Protein AF-A0A919WQX7-F1 (afdb_monomer)

Solvent-accessible surface area (backbone atoms only — not comparable to full-atom values): 15381 Å² total; per-residue (Å²): 113,70,64,62,54,51,54,54,51,50,55,55,50,55,64,64,66,59,72,78,66,86,86,54,51,76,67,55,53,50,51,54,53,52,50,52,53,50,53,51,51,53,53,50,55,49,51,54,50,52,51,52,50,51,52,47,54,65,60,42,75,79,50,94,66,64,72,64,54,54,59,52,52,56,58,48,53,56,52,54,53,53,53,50,52,54,50,54,51,52,50,64,76,59,70,66,75,90,78,87,73,81,74,75,65,79,74,69,60,44,71,66,55,42,45,47,51,50,46,55,49,46,53,47,46,50,51,48,49,52,48,45,54,48,48,52,48,52,49,48,53,45,50,52,49,50,47,49,52,50,48,52,48,48,50,48,48,50,52,58,35,58,75,42,54,91,74,64,93,66,84,77,63,42,49,71,66,58,48,53,50,49,54,51,50,50,33,65,72,35,78,62,26,36,72,49,76,46,49,73,44,96,91,40,33,57,35,29,37,32,27,26,39,79,62,54,71,71,56,56,70,70,56,44,47,54,48,50,58,54,50,38,58,53,53,36,53,50,41,39,44,45,64,65,24,95,53,47,48,50,33,33,22,35,66,91,74,66,46,68,38,31,39,70,41,98,86,61,61,68,44,80,104

Secondary structure (DSSP, 8-state):
-HHHHHHHHHHHHHHHH-PPPTTS-HHHHHHHHHHHHHHHHHHHHHHHHHHHHHHHHHHHTTS--THHHHHHHHHHHHHHHHHHHHHHHHHHHTT--TTS----------HHHHHHHHHHHHHHHHHHHHHHHHHHHHHHHHHHHHHHHHHHHHHHHHHHHHTTTTS-----PPPHHHHHHHHHHHHHHTTTTEEEEEEEETTEEEEEEEEE-GGGGSS-HHHHHHHHHHHHHHHHHHHHHTTS-S--EEEEEETTT--EEEEE-TTSSEEE-

Mean predicted aligned error: 21.31 Å

Sequence (273 aa):
MEKLRQDIKEKKRTIHEIKLDQNANRKQKKKIKKIKRYIRSALSKHDGQVKKAIKLVKKEKEFEDTSKLDKKILKFEKKTETANKFHNELQKELDLKTSDFQFHEIVTIDKDTAKGVLQVEKEKQEKLEAKKKRLEKEEAEKQEKEQKILEEEIDKITKESKHKEDSTKQAQIVSEEEFDSWINDLIETGDGIITSVGPNVEGDWEVTNVFVSSEFFIPSVDKQLDMVESVGPAIQEMVERSGKSSYTNVIFRYEKDDRIIAEPKLFGGYKIN

Foldseek 3Di:
DVVVLVVLVVVLVVLVPPDDPPPDDPVRSVVSVVVSVVVNVVSVVVNVVVVVLVVVVVVCVVPDDCPVNVVVVVVVVVVVVVVVVVVVVVCVVVVPDPDPDPPPDPDPCPVVVVVVVVVVVVVVVVVVVVVVVVVVVVVVVVVVVVVVVVVVVVVVVVVVVVVVVVPDPDLDQQEPVNLVVVQVVCCVVVVQQWPHWDDPDVLHQQEIETEGEPVLVVDDPVVNQVVCLVVQVVNQVSCCSNVSDVGHWYFYAYPPPRHTQWGADPVGGIDGD

Structure (mmCIF, N/CA/C/O backbone):
data_AF-A0A919WQX7-F1
#
_entry.id   AF-A0A919WQX7-F1
#
loop_
_atom_site.group_PDB
_atom_site.id
_atom_site.type_symbol
_atom_site.label_atom_id
_atom_site.label_alt_id
_atom_site.label_comp_id
_atom_site.label_asym_id
_atom_site.label_entity_id
_atom_site.label_seq_id
_atom_site.pdbx_PDB_ins_code
_atom_site.Cartn_x
_atom_site.Cartn_y
_atom_site.Cartn_z
_atom_site.occupancy
_atom_site.B_iso_or_equiv
_atom_site.auth_seq_id
_atom_site.auth_comp_id
_atom_site.auth_asym_id
_atom_site.auth_atom_id
_atom_site.pdbx_PDB_model_num
ATOM 1 N N . MET A 1 1 ? 21.957 -5.390 -14.634 1.00 59.62 1 MET A N 1
ATOM 2 C CA . MET A 1 1 ? 21.123 -4.893 -15.764 1.00 59.62 1 MET A CA 1
ATOM 3 C C . MET A 1 1 ? 21.458 -3.465 -16.203 1.00 59.62 1 MET A C 1
ATOM 5 O O . MET A 1 1 ? 21.438 -3.199 -17.399 1.00 59.62 1 MET A O 1
ATOM 9 N N . GLU A 1 2 ? 21.780 -2.547 -15.287 1.00 62.47 2 GLU A N 1
ATOM 10 C CA . GLU A 1 2 ? 22.154 -1.158 -15.624 1.00 62.47 2 GLU A CA 1
ATOM 11 C C . GLU A 1 2 ? 23.469 -1.071 -16.423 1.00 62.47 2 GLU A C 1
ATOM 13 O O . GLU A 1 2 ? 23.515 -0.407 -17.458 1.00 62.47 2 GLU A O 1
ATOM 18 N N . LYS A 1 3 ? 24.475 -1.862 -16.022 1.00 67.00 3 LYS A N 1
ATOM 19 C CA . LYS A 1 3 ? 25.757 -2.041 -16.727 1.00 67.00 3 LYS A CA 1
ATOM 20 C C . LYS A 1 3 ? 25.569 -2.488 -18.187 1.00 67.00 3 LYS A C 1
ATOM 22 O O . LYS A 1 3 ? 25.980 -1.794 -19.102 1.00 67.00 3 LYS A O 1
ATOM 27 N N . LEU A 1 4 ? 24.771 -3.536 -18.417 1.00 57.72 4 LEU A N 1
ATOM 28 C CA . LEU A 1 4 ? 24.385 -4.015 -19.759 1.00 57.72 4 LEU A CA 1
ATOM 29 C C . LEU A 1 4 ? 23.771 -2.922 -20.654 1.00 57.72 4 LEU A C 1
ATOM 31 O O . LEU A 1 4 ? 23.966 -2.915 -21.868 1.00 57.72 4 LEU A O 1
ATOM 35 N N . ARG A 1 5 ? 23.010 -1.986 -20.074 1.00 68.75 5 ARG A N 1
ATOM 36 C CA . ARG A 1 5 ? 22.423 -0.867 -20.821 1.00 68.75 5 ARG A CA 1
ATOM 37 C C . ARG A 1 5 ? 23.465 0.202 -21.163 1.00 68.75 5 ARG A C 1
ATOM 39 O O . ARG A 1 5 ? 23.363 0.802 -22.235 1.00 68.75 5 ARG A O 1
ATOM 46 N N . GLN A 1 6 ? 24.429 0.455 -20.278 1.00 71.00 6 GLN A N 1
ATOM 47 C CA . GLN A 1 6 ? 25.574 1.324 -20.565 1.00 71.00 6 GLN A CA 1
ATOM 48 C C . GLN A 1 6 ? 26.445 0.722 -21.674 1.00 71.00 6 GLN A C 1
ATOM 50 O O . GLN A 1 6 ? 26.681 1.407 -22.668 1.00 71.00 6 GLN A O 1
ATOM 55 N N . ASP A 1 7 ? 26.745 -0.575 -21.610 1.00 63.59 7 ASP A N 1
ATOM 56 C CA . ASP A 1 7 ? 27.533 -1.279 -22.630 1.00 63.59 7 ASP A CA 1
ATOM 57 C C . ASP A 1 7 ? 26.865 -1.219 -24.017 1.00 63.59 7 ASP A C 1
ATOM 59 O O . ASP A 1 7 ? 27.510 -0.969 -25.037 1.00 63.59 7 ASP A O 1
ATOM 63 N N . ILE A 1 8 ? 25.537 -1.395 -24.092 1.00 64.94 8 ILE A N 1
ATOM 64 C CA . ILE A 1 8 ? 24.793 -1.261 -25.358 1.00 64.94 8 ILE A CA 1
ATOM 65 C C . ILE A 1 8 ? 24.856 0.177 -25.895 1.00 64.94 8 ILE A C 1
ATOM 67 O O . ILE A 1 8 ? 24.932 0.377 -27.112 1.00 64.94 8 ILE A O 1
ATOM 71 N N . LYS A 1 9 ? 24.796 1.190 -25.020 1.00 72.69 9 LYS A N 1
ATOM 72 C CA . LYS A 1 9 ? 24.921 2.599 -25.429 1.00 72.69 9 LYS A CA 1
ATOM 73 C C . LYS A 1 9 ? 26.313 2.892 -25.976 1.00 72.69 9 LYS A C 1
ATOM 75 O O . LYS A 1 9 ? 26.416 3.552 -27.007 1.00 72.69 9 LYS A O 1
ATOM 80 N N . GLU A 1 10 ? 27.346 2.390 -25.318 1.00 71.19 10 GLU A N 1
ATOM 81 C CA . GLU A 1 10 ? 28.733 2.570 -25.727 1.00 71.19 10 GLU A CA 1
ATOM 82 C C . GLU A 1 10 ? 28.993 1.912 -27.085 1.00 71.19 10 GLU A C 1
ATOM 84 O O . GLU A 1 10 ? 29.382 2.595 -28.027 1.00 71.19 10 GLU A O 1
ATOM 89 N N . LYS A 1 11 ? 28.573 0.655 -27.273 1.00 66.38 11 LYS A N 1
ATOM 90 C CA . LYS A 1 11 ? 28.676 -0.039 -28.571 1.00 66.38 11 LYS A CA 1
ATOM 91 C C . LYS A 1 11 ? 27.936 0.683 -29.703 1.00 66.38 11 LYS A C 1
ATOM 93 O O . LYS A 1 11 ? 28.401 0.702 -30.845 1.00 66.38 11 LYS A O 1
ATOM 98 N N . LYS A 1 12 ? 26.786 1.311 -29.417 1.00 69.00 12 LYS A N 1
ATOM 99 C CA . LYS A 1 12 ? 26.071 2.151 -30.399 1.00 69.00 12 LYS A CA 1
ATOM 100 C C . LYS A 1 12 ? 26.887 3.388 -30.797 1.00 69.00 12 LYS A C 1
ATOM 102 O O . LYS A 1 12 ? 26.842 3.751 -31.975 1.00 69.00 12 LYS A O 1
ATOM 107 N N . ARG A 1 13 ? 27.612 4.008 -29.858 1.00 71.44 13 ARG A N 1
ATOM 108 C CA . ARG A 1 13 ? 28.518 5.139 -30.129 1.00 71.44 13 ARG A CA 1
ATOM 109 C C . ARG A 1 13 ? 29.707 4.697 -30.973 1.00 71.44 13 ARG A C 1
ATOM 111 O O . ARG A 1 13 ? 29.896 5.257 -32.047 1.00 71.44 13 ARG A O 1
ATOM 118 N N . THR A 1 14 ? 30.371 3.601 -30.610 1.00 68.88 14 THR A N 1
ATOM 119 C CA . THR A 1 14 ? 31.500 3.053 -31.381 1.00 68.88 14 THR A CA 1
ATOM 120 C C . THR A 1 14 ? 31.108 2.783 -32.838 1.00 68.88 14 THR A C 1
ATOM 122 O O . THR A 1 14 ? 31.801 3.180 -33.769 1.00 68.88 14 THR A O 1
ATOM 125 N N . ILE A 1 15 ? 29.930 2.193 -33.086 1.00 66.62 15 ILE A N 1
ATOM 126 C CA . ILE A 1 15 ? 29.436 1.943 -34.456 1.00 66.62 15 ILE A CA 1
ATOM 127 C C . ILE A 1 15 ? 29.131 3.233 -35.227 1.00 66.62 15 ILE A C 1
ATOM 129 O O . ILE A 1 15 ? 29.206 3.261 -36.465 1.00 66.62 15 ILE A O 1
ATOM 133 N N . HIS A 1 16 ? 28.709 4.279 -34.519 1.00 70.56 16 HIS A N 1
ATOM 134 C CA . HIS A 1 16 ? 28.480 5.593 -35.103 1.00 70.56 16 HIS A CA 1
ATOM 135 C C . HIS A 1 16 ? 29.804 6.236 -35.534 1.00 70.56 16 HIS A C 1
ATOM 137 O O . HIS A 1 16 ? 29.879 6.770 -36.639 1.00 70.56 16 HIS A O 1
ATOM 143 N N . GLU A 1 17 ? 30.836 6.092 -34.705 1.00 71.56 17 GLU A N 1
ATOM 144 C CA . GLU A 1 17 ? 32.167 6.675 -34.882 1.00 71.56 17 GLU A CA 1
ATOM 145 C C . GLU A 1 17 ? 33.026 5.980 -35.936 1.00 71.56 17 GLU A C 1
ATOM 147 O O . GLU A 1 17 ? 33.929 6.618 -36.471 1.00 71.56 17 GLU A O 1
ATOM 152 N N . ILE A 1 18 ? 32.728 4.724 -36.302 1.00 68.50 18 ILE A N 1
ATOM 153 C CA . ILE A 1 18 ? 33.392 4.058 -37.433 1.00 68.50 18 ILE A CA 1
ATOM 154 C C . ILE A 1 18 ? 33.316 5.000 -38.641 1.00 68.50 18 ILE A C 1
ATOM 156 O O . ILE A 1 18 ? 32.242 5.208 -39.213 1.00 68.50 18 ILE A O 1
ATOM 160 N N . LYS A 1 19 ? 34.437 5.557 -39.085 1.00 69.88 19 LYS A N 1
ATOM 161 C CA . LYS A 1 19 ? 34.481 6.331 -40.328 1.00 69.88 19 LYS A CA 1
ATOM 162 C C . LYS A 1 19 ? 34.567 5.361 -41.504 1.00 69.88 19 LYS A C 1
ATOM 164 O O . LYS A 1 19 ? 35.040 4.236 -41.375 1.00 69.88 19 LYS A O 1
ATOM 169 N N . LEU A 1 20 ? 33.986 5.739 -42.641 1.00 68.69 20 LEU A N 1
ATOM 170 C CA . LEU A 1 20 ? 34.235 4.992 -43.873 1.00 68.69 20 LEU A CA 1
ATOM 171 C C . LEU A 1 20 ? 35.626 5.388 -44.343 1.00 68.69 20 LEU A C 1
ATOM 173 O O . LEU A 1 20 ? 35.856 6.579 -44.541 1.00 68.69 20 LEU A O 1
ATOM 177 N N . ASP A 1 21 ? 36.505 4.407 -44.522 1.00 72.62 21 ASP A N 1
ATOM 178 C CA . ASP A 1 21 ? 37.806 4.642 -45.133 1.00 72.62 21 ASP A CA 1
ATOM 179 C C . ASP A 1 21 ? 37.615 5.382 -46.467 1.00 72.62 21 ASP A C 1
ATOM 181 O O . ASP A 1 21 ? 36.786 5.006 -47.314 1.00 72.62 21 ASP A O 1
ATOM 185 N N . GLN A 1 22 ? 38.339 6.489 -46.613 1.00 69.94 22 GLN A N 1
ATOM 186 C CA . GLN A 1 22 ? 38.284 7.325 -47.801 1.00 69.94 22 GLN A CA 1
ATOM 187 C C . GLN A 1 22 ? 38.794 6.555 -49.025 1.00 69.94 22 GLN A C 1
ATOM 189 O O . GLN A 1 22 ? 38.202 6.702 -50.100 1.00 69.94 22 GLN A O 1
ATOM 194 N N . ASN A 1 23 ? 39.731 5.624 -48.824 1.00 71.69 23 ASN A N 1
ATOM 195 C CA . ASN A 1 23 ? 40.358 4.805 -49.862 1.00 71.69 23 ASN A CA 1
ATOM 196 C C . ASN A 1 23 ? 39.535 3.565 -50.259 1.00 71.69 23 ASN A C 1
ATOM 198 O O . ASN A 1 23 ? 39.780 2.961 -51.302 1.00 71.69 23 ASN A O 1
ATOM 202 N N . ALA A 1 24 ? 38.495 3.206 -49.497 1.00 72.19 24 ALA A N 1
ATOM 203 C CA . ALA A 1 24 ? 37.651 2.056 -49.817 1.00 72.19 24 ALA A CA 1
ATOM 204 C C . ALA A 1 24 ? 36.853 2.252 -51.122 1.00 72.19 24 ALA A C 1
ATOM 206 O O . ALA A 1 24 ? 36.240 3.303 -51.370 1.00 72.19 24 ALA A O 1
ATOM 207 N N . ASN A 1 25 ? 36.766 1.199 -51.938 1.00 79.25 25 ASN A N 1
ATOM 208 C CA . ASN A 1 25 ? 36.031 1.236 -53.199 1.00 79.25 25 ASN A CA 1
ATOM 209 C C . ASN A 1 25 ? 34.500 1.283 -52.982 1.00 79.25 25 ASN A C 1
ATOM 211 O O . ASN A 1 25 ? 33.966 1.009 -51.899 1.00 79.25 25 ASN A O 1
ATOM 215 N N . ARG A 1 26 ? 33.740 1.614 -54.038 1.00 75.19 26 ARG A N 1
ATOM 216 C CA . ARG A 1 26 ? 32.272 1.784 -53.961 1.00 75.19 26 ARG A CA 1
ATOM 217 C C . ARG A 1 26 ? 31.541 0.526 -53.463 1.00 75.19 26 ARG A C 1
ATOM 219 O O . ARG A 1 26 ? 30.539 0.656 -52.754 1.00 75.19 26 ARG A O 1
ATOM 226 N N . LYS A 1 27 ? 32.016 -0.678 -53.811 1.00 70.75 27 LYS A N 1
ATOM 227 C CA . LYS A 1 27 ? 31.427 -1.955 -53.360 1.00 70.75 27 LYS A CA 1
ATOM 228 C C . LYS A 1 27 ? 31.699 -2.189 -51.868 1.00 70.75 27 LYS A C 1
ATOM 230 O O . LYS A 1 27 ? 30.763 -2.495 -51.129 1.00 70.75 27 LYS A O 1
ATOM 235 N N . GLN A 1 28 ? 32.923 -1.944 -51.404 1.00 63.06 28 GLN A N 1
ATOM 236 C CA . GLN A 1 28 ? 33.320 -2.029 -49.994 1.00 63.06 28 GLN A CA 1
ATOM 237 C C . GLN A 1 28 ? 32.535 -1.031 -49.132 1.00 63.06 28 GLN A C 1
ATOM 239 O O . GLN A 1 28 ? 31.906 -1.423 -48.150 1.00 63.06 28 GLN A O 1
ATOM 244 N N . LYS A 1 29 ? 32.429 0.235 -49.562 1.00 67.31 29 LYS A N 1
ATOM 245 C CA . LYS A 1 29 ? 31.625 1.267 -48.879 1.00 67.31 29 LYS A CA 1
ATOM 246 C C . LYS A 1 29 ? 30.149 0.869 -48.744 1.00 67.31 29 LYS A C 1
ATOM 248 O O . LYS A 1 29 ? 29.542 1.084 -47.692 1.00 67.31 29 LYS A O 1
ATOM 253 N N . LYS A 1 30 ? 29.552 0.254 -49.777 1.00 72.19 30 LYS A N 1
ATOM 254 C CA . LYS A 1 30 ? 28.175 -0.280 -49.717 1.00 72.19 30 LYS A CA 1
ATOM 255 C C . LYS A 1 30 ? 28.052 -1.443 -48.724 1.00 72.19 30 LYS A C 1
ATOM 257 O O . LYS A 1 30 ? 27.096 -1.460 -47.947 1.00 72.19 30 LYS A O 1
ATOM 262 N N . LYS A 1 31 ? 29.015 -2.370 -48.711 1.00 68.44 31 LYS A N 1
ATOM 263 C CA . LYS A 1 31 ? 29.045 -3.521 -47.791 1.00 68.44 31 LYS A CA 1
ATOM 264 C C . LYS A 1 31 ? 29.156 -3.060 -46.332 1.00 68.44 31 LYS A C 1
ATOM 266 O O . LYS A 1 31 ? 28.316 -3.436 -45.519 1.00 68.44 31 LYS A O 1
ATOM 271 N N . ILE A 1 32 ? 30.064 -2.126 -46.033 1.00 66.88 32 ILE A N 1
ATOM 272 C CA . ILE A 1 32 ? 30.227 -1.531 -44.694 1.00 66.88 32 ILE A CA 1
ATOM 273 C C . ILE A 1 32 ? 28.949 -0.801 -44.248 1.00 66.88 32 ILE A C 1
ATOM 275 O O . ILE A 1 32 ? 28.498 -0.968 -43.115 1.00 66.88 32 ILE A O 1
ATOM 279 N N . LYS A 1 33 ? 28.296 -0.035 -45.138 1.00 73.00 33 LYS A N 1
ATOM 280 C CA . LYS A 1 33 ? 27.004 0.610 -44.825 1.00 73.00 33 LYS A CA 1
ATOM 281 C C . LYS A 1 33 ? 25.911 -0.410 -44.485 1.00 73.00 33 LYS A C 1
ATOM 283 O O . LYS A 1 33 ? 25.133 -0.165 -43.562 1.00 73.00 33 LYS A O 1
ATOM 288 N N . LYS A 1 34 ? 25.838 -1.535 -45.206 1.00 72.00 34 LYS A N 1
ATOM 289 C CA . LYS A 1 34 ? 24.857 -2.605 -44.948 1.00 72.00 34 LYS A CA 1
ATOM 290 C C . LYS A 1 34 ? 25.111 -3.268 -43.590 1.00 72.00 34 LYS A C 1
ATOM 292 O O . LYS A 1 34 ? 24.173 -3.407 -42.809 1.00 72.00 34 LYS A O 1
AT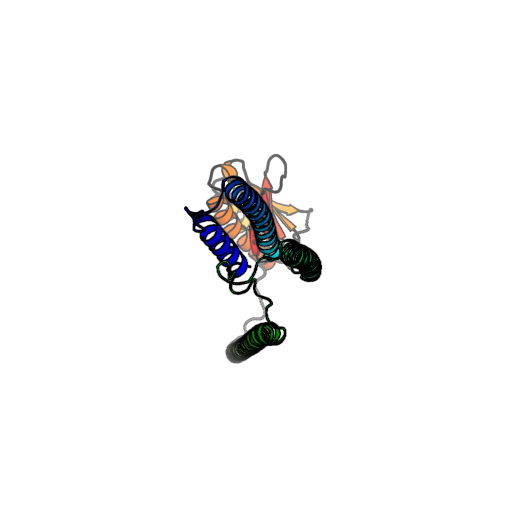OM 297 N N . ILE A 1 35 ? 26.374 -3.558 -43.276 1.00 64.94 35 ILE A N 1
ATOM 298 C CA . ILE A 1 35 ? 26.799 -4.122 -41.986 1.00 64.94 35 ILE A CA 1
ATOM 299 C C . ILE A 1 35 ? 26.443 -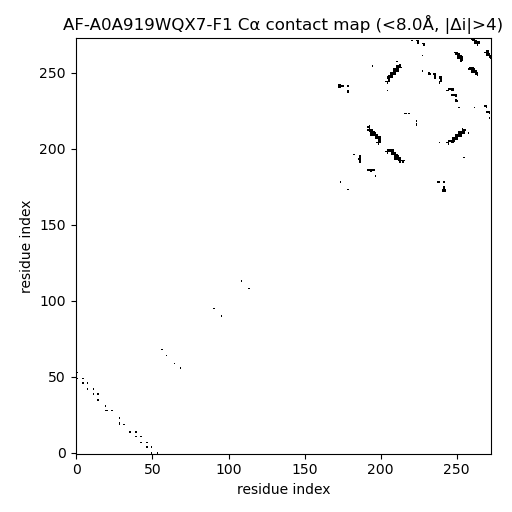3.173 -40.834 1.00 64.94 35 ILE A C 1
ATOM 301 O O . ILE A 1 35 ? 25.772 -3.580 -39.890 1.00 64.94 35 ILE A O 1
ATOM 305 N N . LYS A 1 36 ? 26.766 -1.877 -40.942 1.00 68.62 36 LYS A N 1
ATOM 306 C CA . LYS A 1 36 ? 26.398 -0.884 -39.917 1.00 68.62 36 LYS A CA 1
ATOM 307 C C . LYS A 1 36 ? 24.899 -0.834 -39.643 1.00 68.62 36 LYS A C 1
ATOM 309 O O . LYS A 1 36 ? 24.494 -0.751 -38.486 1.00 68.62 36 LYS A O 1
ATOM 314 N N . ARG A 1 37 ? 24.063 -0.873 -40.688 1.00 74.12 37 ARG A N 1
ATOM 315 C CA . ARG A 1 37 ? 22.600 -0.900 -40.514 1.00 74.12 37 ARG A CA 1
ATOM 316 C C . ARG A 1 37 ? 22.147 -2.161 -39.788 1.00 74.12 37 ARG A C 1
ATOM 318 O O . ARG A 1 37 ? 21.316 -2.062 -38.890 1.00 74.12 37 ARG A O 1
ATOM 325 N N . TYR A 1 38 ? 22.704 -3.312 -40.154 1.00 69.69 38 TYR A N 1
ATOM 326 C CA . TYR A 1 38 ? 22.375 -4.584 -39.522 1.00 69.69 38 TYR A CA 1
ATOM 327 C C . TYR A 1 38 ? 22.722 -4.579 -38.028 1.00 69.69 38 TYR A C 1
ATOM 329 O O . TYR A 1 38 ? 21.852 -4.839 -37.198 1.00 69.69 38 TYR A O 1
ATOM 337 N N . ILE A 1 39 ? 23.943 -4.168 -37.670 1.00 61.88 39 ILE A N 1
ATOM 338 C CA . ILE A 1 39 ? 24.386 -4.142 -36.269 1.00 61.88 39 ILE A CA 1
ATOM 339 C C . ILE A 1 39 ? 23.576 -3.121 -35.450 1.00 61.88 39 ILE A C 1
ATOM 341 O O . ILE A 1 39 ? 23.130 -3.435 -34.348 1.00 61.88 39 ILE A O 1
ATOM 345 N N . ARG A 1 40 ? 23.287 -1.924 -35.989 1.00 73.56 40 ARG A N 1
ATOM 346 C CA . ARG A 1 40 ? 22.408 -0.951 -35.304 1.00 73.56 40 ARG A CA 1
ATOM 347 C C . ARG A 1 40 ? 21.011 -1.510 -35.050 1.00 73.56 40 ARG A C 1
ATOM 349 O O . ARG A 1 40 ? 20.461 -1.299 -33.971 1.00 73.56 40 ARG A O 1
ATOM 356 N N . SER A 1 41 ? 20.445 -2.211 -36.031 1.00 72.12 41 SER A N 1
ATOM 357 C CA . SER A 1 41 ? 19.136 -2.857 -35.904 1.00 72.12 41 SER A CA 1
ATOM 358 C C . SER A 1 41 ? 19.151 -3.923 -34.801 1.00 72.12 41 SER A C 1
ATOM 360 O O . SER A 1 41 ? 18.291 -3.904 -33.919 1.00 72.12 41 SER A O 1
ATOM 362 N N . ALA A 1 42 ? 20.176 -4.782 -34.770 1.00 65.44 42 ALA A N 1
ATOM 363 C CA . ALA A 1 42 ? 20.349 -5.800 -33.733 1.00 65.44 42 ALA A CA 1
ATOM 364 C C . ALA A 1 42 ? 20.505 -5.191 -32.325 1.00 65.44 42 ALA A C 1
ATOM 366 O O . ALA A 1 42 ? 19.788 -5.581 -31.403 1.00 65.44 42 ALA A O 1
ATOM 367 N N . LEU A 1 43 ? 21.356 -4.170 -32.165 1.00 66.69 43 LEU A N 1
ATOM 368 C CA . LEU A 1 43 ? 21.541 -3.470 -30.886 1.00 66.69 43 LEU A CA 1
ATOM 369 C C . LEU A 1 43 ? 20.286 -2.716 -30.430 1.00 66.69 43 LEU A C 1
ATOM 371 O O . LEU A 1 43 ? 20.041 -2.586 -29.232 1.00 66.69 43 LEU A O 1
ATOM 375 N N . SER A 1 44 ? 19.479 -2.203 -31.361 1.00 75.62 44 SER A N 1
ATOM 376 C CA . SER A 1 44 ? 18.195 -1.574 -31.034 1.00 75.62 44 SER A CA 1
ATOM 377 C C . SER A 1 44 ? 17.190 -2.592 -30.489 1.00 75.62 44 SER A C 1
ATOM 379 O O . SER A 1 44 ? 16.566 -2.353 -29.454 1.00 75.62 44 SER A O 1
ATOM 381 N N . LYS A 1 45 ? 17.092 -3.769 -31.125 1.00 73.94 45 LYS A N 1
ATOM 382 C CA . LYS A 1 45 ? 16.251 -4.877 -30.643 1.00 73.94 45 LYS A CA 1
ATOM 383 C C . LYS A 1 45 ? 16.694 -5.366 -29.259 1.00 73.94 45 LYS A C 1
ATOM 385 O O . LYS A 1 45 ? 15.839 -5.555 -28.394 1.00 73.94 45 LYS A O 1
ATOM 390 N N . HIS A 1 46 ? 18.003 -5.494 -29.033 1.00 66.19 46 HIS A N 1
ATOM 391 C CA . HIS A 1 46 ? 18.564 -5.846 -27.725 1.00 66.19 46 HIS A CA 1
ATOM 392 C C . HIS A 1 46 ? 18.263 -4.792 -26.650 1.00 66.19 46 HIS A C 1
ATOM 394 O O . HIS A 1 46 ? 17.792 -5.152 -25.577 1.00 66.19 46 HIS A O 1
ATOM 400 N N . ASP A 1 47 ? 18.443 -3.496 -26.931 1.00 70.12 47 ASP A N 1
ATOM 401 C CA . ASP A 1 47 ? 18.091 -2.420 -25.986 1.00 70.12 47 ASP A CA 1
ATOM 402 C C . ASP A 1 47 ? 16.599 -2.461 -25.608 1.00 70.12 47 ASP A C 1
ATOM 404 O O . ASP A 1 47 ? 16.241 -2.332 -24.438 1.00 70.12 47 ASP A O 1
ATOM 408 N N . GLY A 1 48 ? 15.712 -2.705 -26.580 1.00 71.12 48 GLY A N 1
ATOM 409 C CA . GLY A 1 48 ? 14.276 -2.858 -26.324 1.00 71.12 48 GLY A CA 1
ATOM 410 C C . GLY A 1 48 ? 13.950 -4.057 -25.429 1.00 71.12 48 GLY A C 1
ATOM 411 O O . GLY A 1 48 ? 13.120 -3.960 -24.525 1.00 71.12 48 GLY A O 1
ATOM 412 N N . GLN A 1 49 ? 14.631 -5.180 -25.641 1.00 71.75 49 GLN A N 1
ATOM 413 C CA . GLN A 1 49 ? 14.505 -6.378 -24.815 1.00 71.75 49 GLN A CA 1
ATOM 414 C C . GLN A 1 49 ? 15.028 -6.168 -23.386 1.00 71.75 49 GLN A C 1
ATOM 416 O O . GLN A 1 49 ? 14.335 -6.516 -22.431 1.00 71.75 49 GLN A O 1
ATOM 421 N N . VAL A 1 50 ? 16.188 -5.525 -23.230 1.00 64.38 50 VAL A N 1
ATOM 422 C CA . VAL A 1 50 ? 16.765 -5.173 -21.923 1.00 64.38 50 VAL A CA 1
ATOM 423 C C . VAL A 1 50 ? 15.858 -4.198 -21.171 1.00 64.38 50 VAL A C 1
ATOM 425 O O . VAL A 1 50 ? 15.615 -4.390 -19.984 1.00 64.38 50 VAL A O 1
ATOM 428 N N . LYS A 1 51 ? 15.267 -3.202 -21.847 1.00 73.19 51 LYS A N 1
ATOM 429 C CA . LYS A 1 51 ? 14.271 -2.300 -21.238 1.00 73.19 51 LYS A CA 1
ATOM 430 C C . LYS A 1 51 ? 13.032 -3.045 -20.747 1.00 73.19 51 LYS A C 1
ATOM 432 O O . LYS A 1 51 ? 12.571 -2.770 -19.643 1.00 73.19 51 LYS A O 1
ATOM 437 N N . LYS A 1 52 ? 12.507 -3.993 -21.534 1.00 72.19 52 LYS A N 1
ATOM 438 C CA . LYS A 1 52 ? 11.382 -4.846 -21.111 1.00 72.19 52 LYS A CA 1
ATOM 439 C C . LYS A 1 52 ? 11.755 -5.693 -19.894 1.00 72.19 52 LYS A C 1
ATOM 441 O O . LYS A 1 52 ? 10.972 -5.750 -18.957 1.00 72.19 52 LYS A O 1
ATOM 446 N N . ALA A 1 53 ? 12.950 -6.283 -19.876 1.00 62.78 53 ALA A N 1
ATOM 447 C CA . ALA A 1 53 ? 13.439 -7.058 -18.739 1.00 62.78 53 ALA A CA 1
ATOM 448 C C . ALA A 1 53 ? 13.621 -6.192 -17.482 1.00 62.78 53 ALA A C 1
ATOM 450 O O . ALA A 1 53 ? 13.162 -6.581 -16.420 1.00 62.78 53 ALA A O 1
ATOM 451 N N . ILE A 1 54 ? 14.189 -4.985 -17.596 1.00 66.50 54 ILE A N 1
ATOM 452 C CA . ILE A 1 54 ? 14.286 -4.035 -16.473 1.00 66.50 54 ILE A CA 1
ATOM 453 C C . ILE A 1 54 ? 12.893 -3.647 -15.966 1.00 66.50 54 ILE A C 1
ATOM 455 O O . ILE A 1 54 ? 12.690 -3.584 -14.760 1.00 66.50 54 ILE A O 1
ATOM 459 N N . LYS A 1 55 ? 11.927 -3.397 -16.861 1.00 72.69 55 LYS A N 1
ATOM 460 C CA . LYS A 1 55 ? 10.546 -3.072 -16.474 1.00 72.69 55 LYS A CA 1
ATOM 461 C C . LYS A 1 55 ? 9.875 -4.240 -15.745 1.00 72.69 55 LYS A C 1
ATOM 463 O O . LYS A 1 55 ? 9.180 -4.003 -14.769 1.00 72.69 55 LYS A O 1
ATOM 468 N N . LEU A 1 56 ? 10.114 -5.473 -16.193 1.00 65.56 56 LEU A N 1
ATOM 469 C CA . LEU A 1 56 ? 9.635 -6.680 -15.518 1.00 65.56 56 LEU A CA 1
ATOM 470 C C . LEU A 1 56 ? 10.299 -6.864 -14.153 1.00 65.56 56 LEU A C 1
ATOM 472 O O . LEU A 1 56 ? 9.576 -7.022 -13.192 1.00 65.56 56 LEU A O 1
ATOM 476 N N . VAL A 1 57 ? 11.624 -6.727 -14.037 1.00 57.66 57 VAL A N 1
ATOM 477 C CA . VAL A 1 57 ? 12.344 -6.805 -12.749 1.00 57.66 57 VAL A CA 1
ATOM 478 C C . VAL A 1 57 ? 11.879 -5.723 -11.774 1.00 57.66 57 VAL A C 1
ATOM 480 O O . VAL A 1 57 ? 11.740 -5.982 -10.587 1.00 57.66 57 VAL A O 1
ATOM 483 N N . LYS A 1 58 ? 11.627 -4.499 -12.254 1.00 65.69 58 LYS A N 1
ATOM 484 C CA . LYS A 1 58 ? 11.085 -3.422 -11.412 1.00 65.69 58 LYS A CA 1
ATOM 485 C C . LYS A 1 58 ? 9.655 -3.707 -10.949 1.00 65.69 58 LYS A C 1
ATOM 487 O O . LYS A 1 58 ? 9.323 -3.312 -9.846 1.00 65.69 58 LYS A O 1
ATOM 492 N N . LYS A 1 59 ? 8.852 -4.386 -11.774 1.00 63.12 59 LYS A N 1
ATOM 493 C CA . LYS A 1 59 ? 7.478 -4.797 -11.451 1.00 63.12 59 LYS A CA 1
ATOM 494 C C . LYS A 1 59 ? 7.429 -6.064 -10.579 1.00 63.12 59 LYS A C 1
ATOM 496 O O . LYS A 1 59 ? 6.539 -6.208 -9.766 1.00 63.12 59 LYS A O 1
ATOM 501 N N . GLU A 1 60 ? 8.384 -6.977 -10.736 1.00 52.19 60 GLU A N 1
ATOM 502 C CA . GLU A 1 60 ? 8.5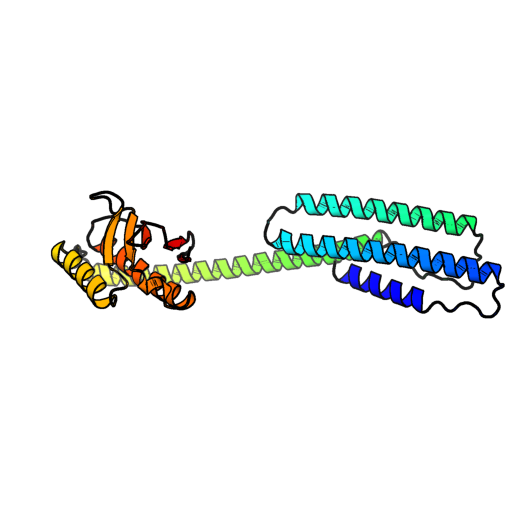22 -8.213 -9.947 1.00 52.19 60 GLU A CA 1
ATOM 503 C C . GLU A 1 60 ? 9.277 -7.971 -8.624 1.00 52.19 60 GLU A C 1
ATOM 505 O O . GLU A 1 60 ? 9.215 -8.809 -7.745 1.00 52.19 60 GLU A O 1
ATOM 510 N N . LYS A 1 61 ? 9.910 -6.808 -8.393 1.00 51.25 61 LYS A N 1
ATOM 511 C CA . LYS A 1 61 ? 10.328 -6.396 -7.033 1.00 51.25 61 LYS A CA 1
ATOM 512 C C . LYS A 1 61 ? 9.149 -6.212 -6.059 1.00 51.25 61 LYS A C 1
ATOM 514 O O . LYS A 1 61 ? 9.392 -6.037 -4.874 1.00 51.25 61 LYS A O 1
ATOM 519 N N . GLU A 1 62 ? 7.914 -6.287 -6.556 1.00 47.66 62 GLU A N 1
ATOM 520 C CA . GLU A 1 62 ? 6.680 -6.378 -5.767 1.00 47.66 62 GLU A CA 1
ATOM 521 C C . GLU A 1 62 ? 6.193 -7.836 -5.567 1.00 47.66 62 GLU A C 1
ATOM 523 O O . GLU A 1 62 ? 5.179 -8.031 -4.912 1.00 47.66 62 GLU A O 1
ATOM 528 N N . PHE A 1 63 ? 6.878 -8.873 -6.089 1.00 43.69 63 PHE A N 1
ATOM 529 C CA . PHE A 1 63 ? 6.491 -10.291 -5.934 1.00 43.69 63 PHE A CA 1
ATOM 530 C C . PHE A 1 63 ? 7.704 -11.257 -5.881 1.00 43.69 63 PHE A C 1
ATOM 532 O O . PHE A 1 63 ? 8.480 -11.356 -6.827 1.00 43.69 63 PHE A O 1
ATOM 539 N N . GLU A 1 64 ? 7.814 -12.039 -4.800 1.00 48.97 64 GLU A N 1
ATOM 540 C CA . GLU A 1 64 ? 8.970 -12.849 -4.337 1.00 48.97 64 GLU A CA 1
ATOM 541 C C . GLU A 1 64 ? 9.489 -14.011 -5.226 1.00 48.97 64 GLU A C 1
ATOM 543 O O . GLU A 1 64 ? 10.358 -14.773 -4.804 1.00 48.97 64 GLU A O 1
ATOM 548 N N . ASP A 1 65 ? 9.031 -14.195 -6.465 1.00 51.66 65 ASP A N 1
ATOM 549 C CA . ASP A 1 65 ? 9.215 -15.481 -7.167 1.00 51.66 65 ASP A CA 1
ATOM 550 C C . ASP A 1 65 ? 10.397 -15.488 -8.175 1.00 51.66 65 ASP A C 1
ATOM 552 O O . ASP A 1 65 ? 10.239 -15.336 -9.394 1.00 51.66 65 ASP A O 1
ATOM 556 N N . THR A 1 66 ? 11.620 -15.677 -7.662 1.00 51.69 66 THR A N 1
ATOM 557 C CA . THR A 1 66 ? 12.915 -15.641 -8.391 1.00 51.69 66 THR A CA 1
ATOM 558 C C . THR A 1 66 ? 13.061 -16.687 -9.515 1.00 51.69 66 THR A C 1
ATOM 560 O O . THR A 1 66 ? 13.745 -16.449 -10.514 1.00 51.69 66 THR A O 1
ATOM 563 N N . SER A 1 67 ? 12.329 -17.802 -9.441 1.00 56.44 67 SER A N 1
ATOM 564 C CA . SER A 1 67 ? 12.371 -18.943 -10.381 1.00 56.44 67 SER A CA 1
ATOM 565 C C . SER A 1 67 ? 12.028 -18.587 -11.840 1.00 56.44 67 SER A C 1
ATOM 567 O O . SER A 1 67 ? 12.569 -19.152 -12.803 1.00 56.44 67 SER A O 1
ATOM 569 N N . LYS A 1 68 ? 11.125 -17.621 -12.050 1.00 55.41 68 LYS A N 1
ATOM 570 C CA . LYS A 1 68 ? 10.698 -17.200 -13.398 1.00 55.41 68 LYS A CA 1
ATOM 571 C C . LYS A 1 68 ? 11.711 -16.270 -14.067 1.00 55.41 68 LYS A C 1
ATOM 573 O O . LYS A 1 68 ? 11.764 -16.220 -15.303 1.00 55.41 68 LYS A O 1
ATOM 578 N N . LEU A 1 69 ? 12.507 -15.549 -13.278 1.00 52.06 69 LEU A N 1
ATOM 579 C CA . LEU A 1 69 ? 13.523 -14.628 -13.772 1.00 52.06 69 LEU A CA 1
ATOM 580 C C . LEU A 1 69 ? 14.717 -15.394 -14.355 1.00 52.06 69 LEU A C 1
ATOM 582 O O . LEU A 1 69 ? 15.120 -15.123 -15.490 1.00 52.06 69 LEU A O 1
ATOM 586 N N . ASP A 1 70 ? 15.190 -16.423 -13.654 1.00 55.94 70 ASP A N 1
ATOM 587 C CA . ASP A 1 70 ? 16.330 -17.245 -14.076 1.00 55.94 70 ASP A CA 1
ATOM 588 C C . ASP A 1 70 ? 16.065 -17.967 -15.400 1.00 55.94 70 ASP A C 1
ATOM 590 O O . ASP A 1 70 ? 16.893 -17.957 -16.314 1.00 55.94 70 ASP A O 1
ATOM 594 N N . LYS A 1 71 ? 14.846 -18.491 -15.590 1.00 64.19 71 LYS A N 1
ATOM 595 C CA . LYS A 1 71 ? 14.429 -19.098 -16.868 1.00 64.19 71 LYS A CA 1
ATOM 596 C C . LYS A 1 71 ? 14.437 -18.095 -18.028 1.00 64.19 71 LYS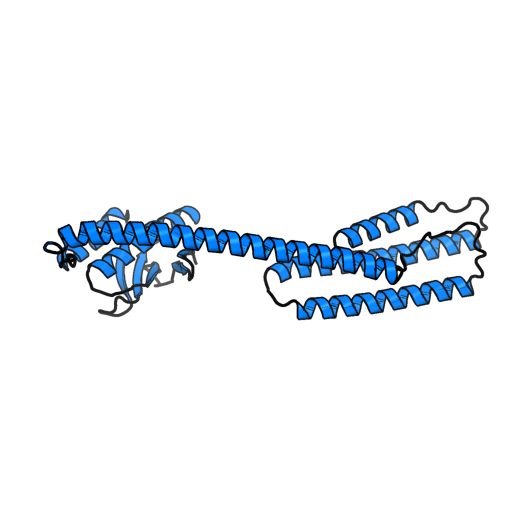 A C 1
ATOM 598 O O . LYS A 1 71 ? 14.748 -18.468 -19.164 1.00 64.19 71 LYS A O 1
ATOM 603 N N . LYS A 1 72 ? 14.091 -16.824 -17.779 1.00 55.88 72 LYS A N 1
ATOM 604 C CA . LYS A 1 72 ? 14.142 -15.763 -18.800 1.00 55.88 72 LYS A CA 1
ATOM 605 C C . LYS A 1 72 ? 15.594 -15.385 -19.117 1.00 55.88 72 LYS A C 1
ATOM 607 O O . LYS A 1 72 ? 15.906 -15.237 -20.298 1.00 55.88 72 LYS A O 1
ATOM 612 N N . ILE A 1 73 ? 16.466 -15.285 -18.110 1.00 56.34 73 ILE A N 1
ATOM 613 C CA . ILE A 1 73 ? 17.902 -14.990 -18.269 1.00 56.34 73 ILE A CA 1
ATOM 614 C C . ILE A 1 73 ? 18.594 -16.087 -19.090 1.00 56.34 73 ILE A C 1
ATOM 616 O O . ILE A 1 73 ? 19.201 -15.785 -20.118 1.00 56.34 73 ILE A O 1
ATOM 620 N N . LEU A 1 74 ? 18.368 -17.358 -18.755 1.00 64.50 74 LEU A N 1
ATOM 621 C CA . LEU A 1 74 ? 18.927 -18.507 -19.478 1.00 64.50 74 LEU A CA 1
ATOM 622 C C . LEU A 1 74 ? 18.529 -18.518 -20.969 1.00 64.50 74 LEU A C 1
ATOM 624 O O . LEU A 1 74 ? 19.305 -18.873 -21.859 1.00 64.50 74 LEU A O 1
ATOM 628 N N . LYS A 1 75 ? 17.295 -18.096 -21.279 1.00 63.41 75 LYS A N 1
ATOM 629 C CA . LYS A 1 75 ? 16.803 -17.989 -22.663 1.00 63.41 75 LYS A CA 1
ATOM 630 C C . LYS A 1 75 ? 17.453 -16.829 -23.427 1.00 63.41 75 LYS A C 1
ATOM 632 O O . LYS A 1 75 ? 17.542 -16.891 -24.656 1.00 63.41 75 LYS A O 1
ATOM 637 N N . PHE A 1 76 ? 17.888 -15.780 -22.730 1.00 53.62 76 PHE A N 1
ATOM 638 C CA . PHE A 1 76 ? 18.653 -14.676 -23.311 1.00 53.62 76 PHE A CA 1
ATOM 639 C C . PHE A 1 76 ? 20.088 -15.089 -23.639 1.00 53.62 76 PHE A C 1
ATOM 641 O O . PHE A 1 76 ? 20.529 -14.831 -24.759 1.00 53.62 76 PHE A O 1
ATOM 648 N N . GLU A 1 77 ? 20.767 -15.784 -22.726 1.00 57.31 77 GLU A N 1
ATOM 649 C CA . GLU A 1 77 ? 22.150 -16.252 -22.906 1.00 57.31 77 GLU A CA 1
ATOM 650 C C . GLU A 1 77 ? 22.301 -17.141 -24.146 1.00 57.31 77 GLU A C 1
ATOM 652 O O . GLU A 1 77 ? 23.157 -16.894 -25.000 1.00 57.31 77 GLU A O 1
ATOM 657 N N . LYS A 1 78 ? 21.375 -18.091 -24.338 1.00 63.84 78 LYS A N 1
ATOM 658 C CA . LYS A 1 78 ? 21.356 -18.954 -25.533 1.00 63.84 78 LYS A CA 1
ATOM 659 C C . LYS A 1 78 ? 21.214 -18.167 -26.843 1.00 63.84 78 LYS A C 1
ATOM 661 O O . LYS A 1 78 ? 21.807 -18.521 -27.864 1.00 63.84 78 LYS A O 1
ATOM 666 N N . LYS A 1 79 ? 20.435 -17.076 -26.844 1.00 55.62 79 LYS A N 1
ATOM 667 C CA . LYS A 1 79 ? 20.263 -16.227 -28.038 1.00 55.62 79 LYS A CA 1
ATOM 668 C C . LYS A 1 79 ? 21.516 -15.413 -28.347 1.00 55.62 79 LYS A C 1
ATOM 670 O O . LYS A 1 79 ? 21.864 -15.280 -29.519 1.00 55.62 79 LYS A O 1
ATOM 675 N N . THR A 1 80 ? 22.197 -14.893 -27.327 1.00 53.56 80 THR A N 1
ATOM 676 C CA . THR A 1 80 ? 23.471 -14.180 -27.505 1.00 53.56 80 THR A CA 1
ATOM 677 C C . THR A 1 80 ? 24.580 -15.101 -27.997 1.00 53.56 80 THR A C 1
ATOM 679 O O . THR A 1 80 ? 25.332 -14.726 -28.891 1.00 53.56 80 THR A O 1
ATOM 682 N N . GLU A 1 81 ? 24.629 -16.336 -27.502 1.00 61.00 81 GLU A N 1
ATOM 683 C CA . GLU A 1 81 ? 25.604 -17.340 -27.930 1.00 61.00 81 GLU A CA 1
ATOM 684 C C . GLU A 1 81 ? 25.425 -17.720 -29.411 1.00 61.00 81 GLU A C 1
ATOM 686 O O . GLU A 1 81 ? 26.389 -17.790 -30.174 1.00 61.00 81 GLU A O 1
ATOM 691 N N . THR A 1 82 ? 24.171 -17.851 -29.856 1.00 59.16 82 THR A N 1
ATOM 692 C CA . THR A 1 82 ? 23.837 -18.099 -31.270 1.00 59.16 82 THR A CA 1
ATOM 693 C C . THR A 1 82 ? 24.254 -16.926 -32.168 1.00 59.16 82 THR A C 1
ATOM 695 O O . THR A 1 82 ? 24.805 -17.131 -33.249 1.00 59.16 82 THR A O 1
ATOM 698 N N . ALA A 1 83 ? 24.044 -15.685 -31.718 1.00 48.78 83 ALA A N 1
ATOM 699 C CA . ALA A 1 83 ? 24.462 -14.493 -32.457 1.00 48.78 83 ALA A CA 1
ATOM 700 C C . ALA A 1 83 ? 25.994 -14.381 -32.578 1.00 48.78 83 ALA A C 1
ATOM 702 O O . ALA A 1 83 ? 26.495 -13.974 -33.627 1.00 48.78 83 ALA A O 1
ATOM 703 N N . ASN A 1 84 ? 26.734 -14.784 -31.539 1.00 53.34 84 ASN A N 1
ATOM 704 C CA . ASN A 1 84 ? 28.198 -14.813 -31.554 1.00 53.34 84 ASN A CA 1
ATOM 705 C C . ASN A 1 84 ? 28.744 -15.886 -32.507 1.00 53.34 84 ASN A C 1
ATOM 707 O O . ASN A 1 84 ? 29.683 -15.608 -33.250 1.00 53.34 84 ASN A O 1
ATOM 711 N N . LYS A 1 85 ? 28.129 -17.077 -32.562 1.00 65.19 85 LYS A N 1
ATOM 712 C CA . LYS A 1 85 ? 28.488 -18.101 -33.562 1.00 65.19 85 LYS A CA 1
ATOM 713 C C . LYS A 1 85 ? 28.336 -17.577 -34.989 1.00 65.19 85 LYS A C 1
ATOM 715 O O . LYS A 1 85 ? 29.280 -17.665 -35.767 1.00 65.19 85 LYS A O 1
ATOM 720 N N . PHE A 1 86 ? 27.204 -16.938 -35.288 1.00 50.09 86 PHE A N 1
ATOM 721 C CA . PHE A 1 86 ? 26.950 -16.353 -36.607 1.00 50.09 86 PHE A CA 1
ATOM 722 C C . PHE A 1 86 ? 27.950 -15.237 -36.959 1.00 50.09 86 PHE A C 1
ATOM 724 O O . PHE A 1 86 ? 28.344 -15.077 -38.112 1.00 50.09 86 PHE A O 1
ATOM 731 N N . HIS A 1 87 ? 28.395 -14.460 -35.966 1.00 49.78 87 HIS A N 1
ATOM 732 C CA . HIS A 1 87 ? 29.435 -13.449 -36.161 1.00 49.78 87 HIS A CA 1
ATOM 733 C C . HIS A 1 87 ? 30.796 -14.069 -36.508 1.00 49.78 87 HIS A C 1
ATOM 735 O O . HIS A 1 87 ? 31.457 -13.598 -37.432 1.00 49.78 87 HIS A O 1
ATOM 741 N N . ASN A 1 88 ? 31.190 -15.132 -35.807 1.00 55.81 88 ASN A N 1
ATOM 742 C CA . ASN A 1 88 ? 32.463 -15.817 -36.033 1.00 55.81 88 ASN A CA 1
ATOM 743 C C . ASN A 1 88 ? 32.489 -16.559 -37.380 1.00 55.81 88 ASN A C 1
ATOM 745 O O . ASN A 1 88 ? 33.515 -16.569 -38.057 1.00 55.81 88 ASN A O 1
ATOM 749 N N . GLU A 1 89 ? 31.360 -17.130 -37.807 1.00 59.06 89 GLU A N 1
ATOM 750 C CA . GLU A 1 89 ? 31.205 -17.697 -39.155 1.00 59.06 89 GLU A CA 1
ATOM 751 C C . GLU A 1 89 ? 31.335 -16.621 -40.240 1.00 59.06 89 GLU A C 1
ATOM 753 O O . GLU A 1 89 ? 32.091 -16.799 -41.194 1.00 59.06 89 GLU A O 1
ATOM 758 N N . LEU A 1 90 ? 30.705 -15.455 -40.051 1.00 53.12 90 LEU A N 1
ATOM 759 C CA . LEU A 1 90 ? 30.850 -14.312 -40.959 1.00 53.12 90 LEU A CA 1
ATOM 760 C C . LEU A 1 90 ? 32.287 -13.777 -41.030 1.00 53.12 90 LEU A C 1
ATOM 762 O O . LEU A 1 90 ? 32.712 -13.321 -42.090 1.00 53.12 90 LEU A O 1
ATOM 766 N N . GLN A 1 91 ? 33.035 -13.798 -39.922 1.00 52.75 91 GLN A N 1
ATOM 767 C CA . GLN A 1 91 ? 34.451 -13.418 -39.921 1.00 52.75 91 GLN A CA 1
ATOM 768 C C . GLN A 1 91 ? 35.297 -14.403 -40.737 1.00 52.75 91 GLN A C 1
ATOM 770 O O . GLN A 1 91 ? 36.144 -13.960 -41.512 1.00 52.75 91 GLN A O 1
ATOM 775 N N . LYS A 1 92 ? 35.029 -15.711 -40.614 1.00 58.47 92 LYS A N 1
ATOM 776 C CA . LYS A 1 92 ? 35.698 -16.753 -41.408 1.00 58.47 92 LYS A CA 1
ATOM 777 C C . LYS A 1 92 ? 35.382 -16.652 -42.903 1.00 58.47 92 LYS A C 1
ATOM 779 O O . LYS A 1 92 ? 36.294 -16.765 -43.709 1.00 58.47 92 LYS A O 1
ATOM 784 N N . GLU A 1 93 ? 34.129 -16.396 -43.285 1.00 51.84 93 GLU A N 1
ATOM 785 C CA . GLU A 1 93 ? 33.735 -16.257 -44.701 1.00 51.84 93 GLU A CA 1
ATOM 786 C C . GLU A 1 93 ? 34.307 -15.011 -45.392 1.00 51.84 93 GLU A C 1
ATOM 788 O O . GLU A 1 93 ? 34.394 -14.962 -46.619 1.00 51.84 93 GLU A O 1
ATOM 793 N N . LEU A 1 94 ? 34.645 -13.964 -44.634 1.00 52.66 94 LEU A N 1
ATOM 794 C CA . LEU A 1 94 ? 35.069 -12.684 -45.202 1.00 52.66 94 LEU A CA 1
ATOM 795 C C . LEU A 1 94 ? 36.584 -12.538 -45.375 1.00 52.66 94 LEU A C 1
ATOM 797 O O . LEU A 1 94 ? 36.989 -11.514 -45.927 1.00 52.66 94 LEU A O 1
ATOM 801 N N . ASP A 1 95 ? 37.377 -13.516 -44.922 1.00 50.47 95 ASP A N 1
ATOM 802 C CA . ASP A 1 95 ? 38.851 -13.548 -44.981 1.00 50.47 95 ASP A CA 1
ATOM 803 C C . ASP A 1 95 ? 39.490 -12.183 -44.642 1.00 50.47 95 ASP A C 1
ATOM 805 O O . ASP A 1 95 ? 40.420 -11.684 -45.282 1.00 50.47 95 ASP A O 1
ATOM 809 N N . LEU A 1 96 ? 38.904 -11.507 -43.646 1.00 50.44 96 LEU A N 1
ATOM 810 C CA . LEU A 1 96 ? 39.345 -10.198 -43.186 1.00 50.44 96 LEU A CA 1
ATOM 811 C C . LEU A 1 96 ? 40.627 -10.398 -42.380 1.00 50.44 96 LEU A C 1
ATOM 813 O O . LEU A 1 96 ? 40.581 -10.641 -41.175 1.00 50.44 96 LEU A O 1
ATOM 817 N N . LYS A 1 97 ? 41.775 -10.286 -43.058 1.00 42.75 97 LYS A N 1
ATOM 818 C CA . LYS A 1 97 ? 43.078 -10.167 -42.399 1.00 42.75 97 LYS A CA 1
ATOM 819 C C . LYS A 1 97 ? 43.021 -9.038 -41.369 1.00 42.75 97 LYS A C 1
ATOM 821 O O . LYS A 1 97 ? 42.565 -7.927 -41.634 1.00 42.75 97 LYS A O 1
ATOM 826 N N . THR A 1 98 ? 43.467 -9.378 -40.175 1.00 44.09 98 THR A N 1
ATOM 827 C CA . THR A 1 98 ? 43.337 -8.682 -38.896 1.00 44.09 98 THR A CA 1
ATOM 828 C C . THR A 1 98 ? 44.156 -7.389 -38.770 1.00 44.09 98 THR A C 1
ATOM 830 O O . THR A 1 98 ? 44.808 -7.209 -37.747 1.00 44.09 98 THR A O 1
ATOM 833 N N . SER A 1 99 ? 44.161 -6.476 -39.752 1.00 40.34 99 SER A N 1
ATOM 834 C CA . SER A 1 99 ? 44.955 -5.237 -39.609 1.00 40.34 99 SER A CA 1
ATOM 835 C C . SER A 1 99 ? 44.188 -4.014 -39.099 1.00 40.34 99 SER A C 1
ATOM 837 O O . SER A 1 99 ? 44.753 -3.300 -38.288 1.00 40.34 99 SER A O 1
ATOM 839 N N . ASP A 1 100 ? 42.917 -3.777 -39.458 1.00 41.00 100 ASP A N 1
ATOM 840 C CA . ASP A 1 100 ? 42.300 -2.454 -39.171 1.00 41.00 100 ASP A CA 1
ATOM 841 C C . ASP A 1 100 ? 40.889 -2.484 -38.564 1.00 41.00 100 ASP A C 1
ATOM 843 O O . ASP A 1 100 ? 40.220 -1.458 -38.439 1.00 41.00 100 ASP A O 1
ATOM 847 N N . PHE A 1 101 ? 40.411 -3.659 -38.154 1.00 42.59 101 PHE A N 1
ATOM 848 C CA . PHE A 1 101 ? 39.133 -3.796 -37.452 1.00 42.59 101 PHE A CA 1
ATOM 849 C C . PHE A 1 101 ? 39.285 -4.683 -36.221 1.00 42.59 101 PHE A C 1
ATOM 851 O O . PHE A 1 101 ? 38.661 -5.734 -36.090 1.00 42.59 101 PHE A O 1
ATOM 858 N N . GLN A 1 102 ? 40.123 -4.244 -35.286 1.00 40.41 102 GLN A N 1
ATOM 859 C CA . GLN A 1 102 ? 40.088 -4.780 -33.936 1.00 40.41 102 GLN A CA 1
ATOM 860 C C . GLN A 1 102 ? 38.806 -4.280 -33.256 1.00 40.41 102 GLN A C 1
ATOM 862 O O . GLN A 1 102 ? 38.787 -3.243 -32.597 1.00 40.41 102 GLN A O 1
ATOM 867 N N . PHE A 1 103 ? 37.712 -5.037 -33.390 1.00 38.28 103 PHE A N 1
ATOM 868 C CA . PHE A 1 103 ? 36.777 -5.145 -32.273 1.00 38.28 103 PHE A CA 1
ATOM 869 C C . PHE A 1 103 ? 37.578 -5.784 -31.136 1.00 38.28 103 PHE A C 1
ATOM 871 O O . PHE A 1 103 ? 37.618 -7.006 -31.024 1.00 38.28 103 PHE A O 1
ATOM 878 N N . HIS A 1 104 ? 38.282 -4.964 -30.353 1.00 37.88 104 HIS A N 1
ATOM 879 C CA . HIS A 1 104 ? 38.753 -5.383 -29.043 1.00 37.88 104 HIS A CA 1
ATOM 880 C C . HIS A 1 104 ? 37.526 -5.917 -28.303 1.00 37.88 104 HIS A C 1
ATOM 882 O O . HIS A 1 104 ? 36.556 -5.189 -28.096 1.00 37.88 104 HIS A O 1
ATOM 888 N N . GLU A 1 105 ? 37.545 -7.227 -28.068 1.00 40.75 105 GLU A N 1
ATOM 889 C CA . GLU A 1 105 ? 36.616 -7.985 -27.243 1.00 40.75 105 GLU A CA 1
ATOM 890 C C . GLU A 1 105 ? 35.138 -7.577 -27.382 1.00 40.75 105 GLU A C 1
ATOM 892 O O . GLU A 1 105 ? 34.557 -6.820 -26.600 1.00 40.75 105 GLU A O 1
ATOM 897 N N . ILE A 1 106 ? 34.424 -8.268 -28.277 1.00 40.84 106 ILE A N 1
ATOM 898 C CA . ILE A 1 106 ? 33.147 -8.801 -27.796 1.00 40.84 106 ILE A CA 1
ATOM 899 C C . ILE A 1 106 ? 33.556 -9.678 -26.628 1.00 40.84 106 ILE A C 1
ATOM 901 O O . ILE A 1 106 ? 34.117 -10.735 -26.873 1.00 40.84 106 ILE A O 1
ATOM 905 N N . VAL A 1 107 ? 33.363 -9.164 -25.414 1.00 41.81 107 VAL A N 1
ATOM 906 C CA . VAL A 1 107 ? 33.636 -9.820 -24.141 1.00 41.81 107 VAL A CA 1
ATOM 907 C C . VAL A 1 107 ? 33.117 -11.262 -24.215 1.00 41.81 107 VAL A C 1
ATOM 909 O O . VAL A 1 107 ? 31.979 -11.556 -23.854 1.00 41.81 107 VAL A O 1
ATOM 912 N N . THR A 1 108 ? 33.945 -12.187 -24.707 1.00 43.00 108 THR A N 1
ATOM 913 C CA . THR A 1 108 ? 34.133 -13.458 -24.043 1.00 43.00 108 THR A CA 1
ATOM 914 C C . THR A 1 108 ? 34.519 -13.004 -22.667 1.00 43.00 108 THR A C 1
ATOM 916 O O . THR A 1 108 ? 35.637 -12.544 -22.455 1.00 43.00 108 THR A O 1
ATOM 919 N N . ILE A 1 109 ? 33.545 -12.991 -21.759 1.00 39.88 109 ILE A N 1
ATOM 920 C CA . ILE A 1 109 ? 33.924 -12.990 -20.368 1.00 39.88 109 ILE A CA 1
ATOM 921 C C . ILE A 1 109 ? 34.670 -14.314 -20.299 1.00 39.88 109 ILE A C 1
ATOM 923 O O . ILE A 1 109 ? 34.041 -15.369 -20.412 1.00 39.88 109 ILE A O 1
ATOM 927 N N . ASP A 1 110 ? 36.003 -14.249 -20.331 1.00 43.50 110 ASP A N 1
ATOM 928 C CA . ASP A 1 110 ? 36.844 -15.418 -20.166 1.00 43.50 110 ASP A CA 1
ATOM 929 C C . ASP A 1 110 ? 36.245 -16.186 -18.990 1.00 43.50 110 ASP A C 1
ATOM 931 O O . ASP A 1 110 ? 35.797 -15.558 -18.026 1.00 43.50 110 ASP A O 1
ATOM 935 N N . LYS A 1 111 ? 36.121 -17.512 -19.085 1.00 43.75 111 LYS A N 1
ATOM 936 C CA . LYS A 1 111 ? 35.475 -18.304 -18.029 1.00 43.75 111 LYS A CA 1
ATOM 937 C C . LYS A 1 111 ? 36.039 -17.927 -16.663 1.00 43.75 111 LYS A C 1
ATOM 939 O O . LYS A 1 111 ? 35.287 -17.925 -15.695 1.00 43.75 111 LYS A O 1
ATOM 944 N N . ASP A 1 112 ? 37.307 -17.535 -16.604 1.00 41.22 112 ASP A N 1
ATOM 945 C CA . ASP A 1 112 ? 37.974 -17.112 -15.382 1.00 41.22 112 ASP A CA 1
ATOM 946 C C . ASP A 1 112 ? 37.708 -15.643 -15.005 1.00 41.22 112 ASP A C 1
ATOM 948 O O . ASP A 1 112 ? 37.566 -15.345 -13.823 1.00 41.22 112 ASP A O 1
ATOM 952 N N . THR A 1 113 ? 37.453 -14.744 -15.962 1.00 45.56 113 THR A N 1
ATOM 953 C CA . THR A 1 113 ? 36.898 -13.402 -15.681 1.00 45.56 113 THR A CA 1
ATOM 954 C C . THR A 1 113 ? 35.420 -13.473 -15.264 1.00 45.56 113 THR A C 1
ATOM 956 O O . THR A 1 113 ? 34.971 -12.698 -14.425 1.00 45.56 113 THR A O 1
ATOM 959 N N . ALA A 1 114 ? 34.647 -14.428 -15.793 1.00 46.09 114 ALA A N 1
ATOM 960 C CA . ALA A 1 114 ? 33.235 -14.634 -15.472 1.00 46.09 114 ALA A CA 1
ATOM 961 C C . ALA A 1 114 ? 33.099 -15.263 -14.098 1.00 46.09 114 ALA A C 1
ATOM 963 O O . ALA A 1 114 ? 32.291 -14.796 -13.304 1.00 46.09 114 ALA A O 1
ATOM 964 N N . LYS A 1 115 ? 33.938 -16.263 -13.800 1.00 45.72 115 LYS A N 1
ATOM 965 C CA . LYS A 1 115 ? 34.124 -16.797 -12.452 1.00 45.72 115 LYS A CA 1
ATOM 966 C C . LYS A 1 115 ? 34.648 -15.730 -11.507 1.00 45.72 115 LYS A C 1
ATOM 968 O O . LYS A 1 115 ? 34.123 -15.653 -10.417 1.00 45.72 115 LYS A O 1
ATOM 973 N N . GLY A 1 116 ? 35.600 -14.889 -11.909 1.00 45.78 116 GLY A N 1
ATOM 974 C CA . GLY A 1 116 ? 36.123 -13.802 -11.081 1.00 45.78 116 GLY A CA 1
ATOM 975 C C . GLY A 1 116 ? 35.049 -12.775 -10.731 1.00 45.78 116 GLY A C 1
ATOM 976 O O . GLY A 1 116 ? 34.903 -12.410 -9.572 1.00 45.78 116 GLY A O 1
ATOM 977 N N . VAL A 1 117 ? 34.220 -12.370 -11.697 1.00 48.06 117 VAL A N 1
ATOM 978 C CA . VAL A 1 117 ? 33.067 -11.493 -11.443 1.00 48.06 117 VAL A CA 1
ATOM 979 C C . VAL A 1 117 ? 32.007 -12.211 -10.604 1.00 48.06 117 VAL A C 1
ATOM 981 O O . VAL A 1 117 ? 31.553 -11.632 -9.628 1.00 48.06 117 VAL A O 1
ATOM 984 N N . LEU A 1 118 ? 31.674 -13.474 -10.896 1.00 50.41 118 LEU A N 1
ATOM 985 C CA . LEU A 1 118 ? 30.773 -14.300 -10.075 1.00 50.41 118 LEU A CA 1
ATOM 986 C C . LEU A 1 118 ? 31.301 -14.517 -8.658 1.00 50.41 118 LEU A C 1
ATOM 988 O O . LEU A 1 118 ? 30.505 -14.615 -7.738 1.00 50.41 118 LEU A O 1
ATOM 992 N N . GLN A 1 119 ? 32.612 -14.599 -8.471 1.00 52.72 119 GLN A N 1
ATOM 993 C CA . GLN A 1 119 ? 33.257 -14.808 -7.183 1.00 52.72 119 GLN A CA 1
ATOM 994 C C . GLN A 1 119 ? 33.319 -13.502 -6.403 1.00 52.72 119 GLN A C 1
ATOM 996 O O . GLN A 1 119 ? 32.951 -13.497 -5.243 1.00 52.72 119 GLN A O 1
ATOM 1001 N N . VAL A 1 120 ? 33.613 -12.371 -7.049 1.00 54.03 120 VAL A N 1
ATOM 1002 C CA . VAL A 1 120 ? 33.474 -11.036 -6.445 1.00 54.03 120 VAL A CA 1
ATOM 1003 C C . VAL A 1 120 ? 32.013 -10.730 -6.103 1.00 54.03 120 VAL A C 1
ATOM 1005 O O . VAL A 1 120 ? 31.736 -10.058 -5.112 1.00 54.03 120 VAL A O 1
ATOM 1008 N N . GLU A 1 121 ? 31.058 -11.201 -6.903 1.00 54.53 121 GLU A N 1
ATOM 1009 C CA . GLU A 1 121 ? 29.626 -10.988 -6.681 1.00 54.53 121 GLU A CA 1
ATOM 1010 C C . GLU A 1 121 ? 29.065 -11.953 -5.626 1.00 54.53 121 GLU A C 1
ATOM 1012 O O . GLU A 1 121 ? 28.283 -11.508 -4.790 1.00 54.53 121 GLU A O 1
ATOM 1017 N N . LYS A 1 122 ? 29.556 -13.201 -5.559 1.00 62.84 122 LYS A N 1
ATOM 1018 C CA . LYS A 1 122 ? 29.335 -14.134 -4.440 1.00 62.84 122 LYS A CA 1
ATOM 1019 C C . LYS A 1 122 ? 29.958 -13.626 -3.150 1.00 62.84 122 LYS A C 1
ATOM 1021 O O . LYS A 1 122 ? 29.260 -13.562 -2.159 1.00 62.84 122 LYS A O 1
ATOM 1026 N N . GLU A 1 123 ? 31.204 -13.163 -3.153 1.00 64.62 123 GLU A N 1
ATOM 1027 C CA . GLU A 1 123 ? 31.847 -12.557 -1.981 1.00 64.62 123 GLU A CA 1
ATOM 1028 C C . GLU A 1 123 ? 31.1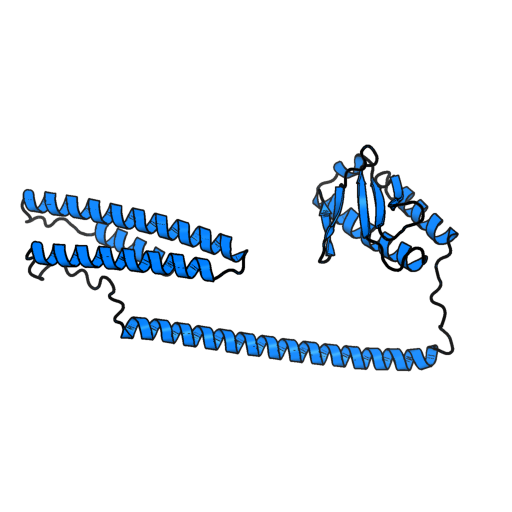28 -11.276 -1.549 1.00 64.62 123 GLU A C 1
ATOM 1030 O O . GLU A 1 123 ? 31.027 -10.989 -0.359 1.00 64.62 123 GLU A O 1
ATOM 1035 N N . LYS A 1 124 ? 30.608 -10.480 -2.495 1.00 65.88 124 LYS A N 1
ATOM 1036 C CA . LYS A 1 124 ? 29.756 -9.329 -2.172 1.00 65.88 124 LYS A CA 1
ATOM 1037 C C . LYS A 1 124 ? 28.421 -9.764 -1.594 1.00 65.88 124 LYS A C 1
ATOM 1039 O O . LYS A 1 124 ? 27.986 -9.113 -0.654 1.00 65.88 124 LYS A O 1
ATOM 1044 N N . GLN A 1 125 ? 27.792 -10.813 -2.123 1.00 63.94 125 GLN A N 1
ATOM 1045 C CA . GLN A 1 125 ? 26.554 -11.382 -1.591 1.00 63.94 125 GLN A CA 1
ATOM 1046 C C . GLN A 1 125 ? 26.770 -11.992 -0.209 1.00 63.94 125 GLN A C 1
ATOM 1048 O O . GLN A 1 125 ? 26.021 -11.651 0.689 1.00 63.94 125 GLN A O 1
ATOM 1053 N N . GLU A 1 126 ? 27.829 -12.767 0.004 1.00 71.44 126 GLU A N 1
ATOM 1054 C CA . GLU A 1 126 ? 28.229 -13.320 1.299 1.00 71.44 126 GLU A CA 1
ATOM 1055 C C . GLU A 1 126 ? 28.579 -12.210 2.292 1.00 71.44 126 GLU A C 1
ATOM 1057 O O . GLU A 1 126 ? 28.167 -12.272 3.443 1.00 71.44 126 GLU A O 1
ATOM 1062 N N . LYS A 1 127 ? 29.263 -11.136 1.870 1.00 69.69 127 LYS A N 1
ATOM 1063 C CA . LYS A 1 127 ? 29.474 -9.943 2.712 1.00 69.69 127 LYS A CA 1
ATOM 1064 C C . LYS A 1 127 ? 28.167 -9.216 3.014 1.00 69.69 127 LYS A C 1
ATOM 1066 O O . LYS A 1 127 ? 28.022 -8.684 4.111 1.00 69.69 127 LYS A O 1
ATOM 1071 N N . LEU A 1 128 ? 27.225 -9.174 2.073 1.00 67.56 128 LEU A N 1
ATOM 1072 C CA . LEU A 1 128 ? 25.901 -8.580 2.271 1.00 67.56 128 LEU A CA 1
ATOM 1073 C C . LEU A 1 128 ? 25.040 -9.431 3.201 1.00 67.56 128 LEU A C 1
ATOM 1075 O O . LEU A 1 128 ? 24.390 -8.871 4.070 1.00 67.56 128 LEU A O 1
ATOM 1079 N N . GLU A 1 129 ? 25.067 -10.752 3.062 1.00 71.19 129 GLU A N 1
ATOM 1080 C CA . GLU A 1 129 ? 24.394 -11.708 3.938 1.00 71.19 129 GLU A CA 1
ATOM 1081 C C . GLU A 1 129 ? 25.031 -11.729 5.321 1.00 71.19 129 GLU A C 1
ATOM 1083 O O . GLU A 1 129 ? 24.314 -11.704 6.308 1.00 71.19 129 GLU A O 1
ATOM 1088 N N . ALA A 1 130 ? 26.359 -11.684 5.431 1.00 76.25 130 ALA A N 1
ATOM 1089 C CA . ALA A 1 130 ? 27.048 -11.549 6.710 1.00 76.25 130 ALA A CA 1
ATOM 1090 C C . ALA A 1 130 ? 26.739 -10.198 7.367 1.00 76.25 130 ALA A C 1
ATOM 1092 O O . ALA A 1 130 ? 26.577 -10.131 8.582 1.00 76.25 130 ALA A O 1
ATOM 1093 N N . LYS A 1 131 ? 26.621 -9.119 6.581 1.00 75.88 131 LYS A N 1
ATOM 1094 C CA . LYS A 1 131 ? 26.194 -7.808 7.082 1.00 75.88 131 LYS A CA 1
ATOM 1095 C C . LYS A 1 131 ? 24.724 -7.818 7.501 1.00 75.88 131 LYS A C 1
ATOM 1097 O O . LYS A 1 131 ? 24.427 -7.266 8.548 1.00 75.88 131 LYS A O 1
ATOM 1102 N N . LYS A 1 132 ? 23.835 -8.467 6.744 1.00 71.94 132 LYS A N 1
ATOM 1103 C CA . LYS A 1 132 ? 22.428 -8.669 7.115 1.00 71.94 132 LYS A CA 1
ATOM 1104 C C . LYS A 1 132 ? 22.305 -9.504 8.380 1.00 71.94 132 LYS A C 1
ATOM 1106 O O . LYS A 1 132 ? 21.704 -9.023 9.313 1.00 71.94 132 LYS A O 1
ATOM 1111 N N . LYS A 1 133 ? 22.981 -10.650 8.478 1.00 77.75 133 LYS A N 1
ATOM 1112 C CA . LYS A 1 133 ? 23.023 -11.479 9.693 1.00 77.75 133 LYS A CA 1
ATOM 1113 C C . LYS A 1 133 ? 23.610 -10.737 10.891 1.00 77.75 133 LYS A C 1
ATOM 1115 O O . LYS A 1 133 ? 23.165 -10.948 12.008 1.00 77.75 133 LYS A O 1
ATOM 1120 N N . ARG A 1 134 ? 24.613 -9.871 10.691 1.00 77.75 134 ARG A N 1
ATOM 1121 C CA . ARG A 1 134 ? 25.131 -8.994 11.756 1.00 77.75 134 ARG A CA 1
ATOM 1122 C C . ARG A 1 134 ? 24.114 -7.938 12.171 1.00 77.75 134 ARG A C 1
ATOM 1124 O O . ARG A 1 134 ? 23.984 -7.720 13.362 1.00 77.75 134 ARG A O 1
ATOM 1131 N N . LEU A 1 135 ? 23.416 -7.321 11.218 1.00 70.94 135 LEU A N 1
ATOM 1132 C CA . LEU A 1 135 ? 22.351 -6.356 11.496 1.00 70.94 135 LEU A CA 1
ATOM 1133 C C . LEU A 1 135 ? 21.159 -7.030 12.179 1.00 70.94 135 LEU A C 1
ATOM 1135 O O . LEU A 1 135 ? 20.727 -6.528 13.196 1.00 70.94 135 LEU A O 1
ATOM 1139 N N . GLU A 1 136 ? 20.712 -8.192 11.706 1.00 73.19 136 GLU A N 1
ATOM 1140 C CA . GLU A 1 136 ? 19.673 -9.018 12.334 1.00 73.19 136 GLU A CA 1
ATOM 1141 C C . GLU A 1 136 ? 20.090 -9.461 13.736 1.00 73.19 136 GLU A C 1
ATOM 1143 O O . GLU A 1 136 ? 19.273 -9.444 14.643 1.00 73.19 136 GLU A O 1
ATOM 1148 N N . LYS A 1 137 ? 21.363 -9.823 13.952 1.00 78.31 137 LYS A N 1
ATOM 1149 C CA . LYS A 1 137 ? 21.869 -10.152 15.289 1.00 78.31 137 LYS A CA 1
ATOM 1150 C C . LYS A 1 137 ? 21.947 -8.919 16.191 1.00 78.31 137 LYS A C 1
ATOM 1152 O O . LYS A 1 137 ? 21.616 -9.020 17.359 1.00 78.31 137 LYS A O 1
ATOM 1157 N N . GLU A 1 138 ? 22.377 -7.771 15.674 1.00 74.88 138 GLU A N 1
ATOM 1158 C CA . GLU A 1 138 ? 22.420 -6.510 16.425 1.00 74.88 138 GLU A CA 1
ATOM 1159 C C . GLU A 1 138 ? 21.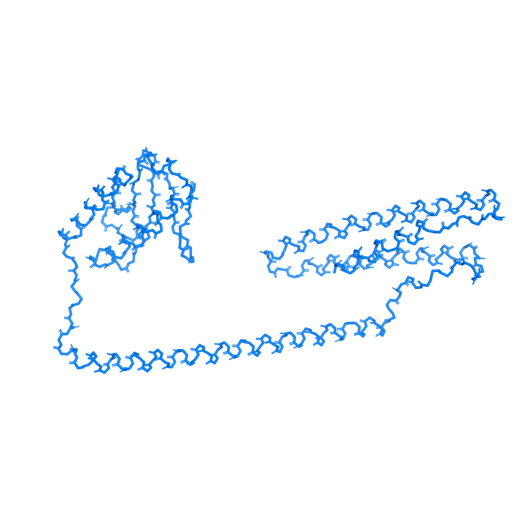007 -6.003 16.746 1.00 74.88 138 GLU A C 1
ATOM 1161 O O . GLU A 1 138 ? 20.772 -5.480 17.828 1.00 74.88 138 GLU A O 1
ATOM 1166 N N . GLU A 1 139 ? 20.062 -6.187 15.829 1.00 74.25 139 GLU A N 1
ATOM 1167 C CA . GLU A 1 139 ? 18.647 -5.867 15.988 1.00 74.25 139 GLU A CA 1
ATOM 1168 C C . GLU A 1 139 ? 17.974 -6.843 16.953 1.00 74.25 139 GLU A C 1
ATOM 1170 O O . GLU A 1 139 ? 17.258 -6.394 17.834 1.00 74.25 139 GLU A O 1
ATOM 1175 N N . ALA A 1 140 ? 18.295 -8.138 16.899 1.00 75.75 140 ALA A N 1
ATOM 1176 C CA . ALA A 1 140 ? 17.865 -9.121 17.891 1.00 75.75 140 ALA A CA 1
ATOM 1177 C C . ALA A 1 140 ? 18.480 -8.853 19.274 1.00 75.75 140 ALA A C 1
ATOM 1179 O O . ALA A 1 140 ? 17.777 -8.938 20.267 1.00 75.75 140 ALA A O 1
ATOM 1180 N N . GLU A 1 141 ? 19.759 -8.470 19.369 1.00 79.94 141 GLU A N 1
ATOM 1181 C CA . GLU A 1 141 ? 20.395 -8.070 20.634 1.00 79.94 141 GLU A CA 1
ATOM 1182 C C . GLU A 1 141 ? 19.816 -6.745 21.165 1.00 79.94 141 GLU A C 1
ATOM 1184 O O . GLU A 1 141 ? 19.742 -6.555 22.379 1.00 79.94 141 GLU A O 1
ATOM 1189 N N . LYS A 1 142 ? 19.397 -5.822 20.287 1.00 75.75 142 LYS A N 1
ATOM 1190 C CA . LYS A 1 142 ? 18.656 -4.610 20.670 1.00 75.75 142 LYS A CA 1
ATOM 1191 C C . LYS A 1 142 ? 17.249 -4.943 21.135 1.00 75.75 142 LYS A C 1
ATOM 1193 O O . LYS A 1 142 ? 16.879 -4.465 22.192 1.00 75.75 142 LYS A O 1
ATOM 1198 N N . GLN A 1 143 ? 16.526 -5.799 20.421 1.00 70.25 143 GLN A N 1
ATOM 1199 C CA . GLN A 1 143 ? 15.205 -6.280 20.816 1.00 70.25 143 GLN A CA 1
ATOM 1200 C C . GLN A 1 143 ? 15.271 -7.070 22.121 1.00 70.25 143 GLN A C 1
ATOM 1202 O O . GLN A 1 143 ? 14.417 -6.881 22.967 1.00 70.25 143 GLN A O 1
ATOM 1207 N N . GLU A 1 144 ? 16.298 -7.891 22.345 1.00 77.38 144 GLU A N 1
ATOM 1208 C CA . GLU A 1 144 ? 16.494 -8.618 23.604 1.00 77.38 144 GLU A CA 1
ATOM 1209 C C . GLU A 1 144 ? 16.846 -7.659 24.751 1.00 77.38 144 GLU A C 1
ATOM 1211 O O . GLU A 1 144 ? 16.391 -7.846 25.875 1.00 77.38 144 GLU A O 1
ATOM 1216 N N . LYS A 1 145 ? 17.631 -6.604 24.492 1.00 75.94 145 LYS A N 1
ATOM 1217 C CA . LYS A 1 145 ? 17.898 -5.547 25.481 1.00 75.94 145 LYS A CA 1
ATOM 1218 C C . LYS A 1 145 ? 16.665 -4.697 25.761 1.00 75.94 145 LYS A C 1
ATOM 1220 O O . LYS A 1 145 ? 16.422 -4.393 26.917 1.00 75.94 145 LYS A O 1
ATOM 1225 N N . GLU A 1 146 ? 15.895 -4.331 24.744 1.00 69.31 146 GLU A N 1
ATOM 1226 C CA . GLU A 1 146 ? 14.626 -3.613 24.883 1.00 69.31 146 GLU A CA 1
ATOM 1227 C C . GLU A 1 146 ? 13.595 -4.476 25.604 1.00 69.31 146 GLU A C 1
ATOM 1229 O O . GLU A 1 146 ? 12.932 -3.975 26.497 1.00 69.31 146 GLU A O 1
ATOM 1234 N N . GLN A 1 147 ? 13.522 -5.775 25.304 1.00 71.00 147 GLN A N 1
ATOM 1235 C CA . GLN A 1 147 ? 12.695 -6.738 26.029 1.00 71.00 147 GLN A CA 1
ATOM 1236 C C . GLN A 1 147 ? 13.154 -6.887 27.473 1.00 71.00 147 GLN A C 1
ATOM 1238 O O . GLN A 1 147 ? 12.304 -6.882 28.343 1.00 71.00 147 GLN A O 1
ATOM 1243 N N . LYS A 1 148 ? 14.459 -6.947 27.758 1.00 75.69 148 LYS A N 1
ATOM 1244 C CA . LYS A 1 148 ? 14.976 -6.967 29.137 1.00 75.69 148 LYS A CA 1
ATOM 1245 C C . LYS A 1 148 ? 14.704 -5.667 29.884 1.00 75.69 148 LYS A C 1
ATOM 1247 O O . LYS A 1 148 ? 14.371 -5.724 31.055 1.00 75.69 148 LYS A O 1
ATOM 1252 N N . ILE A 1 149 ? 14.813 -4.512 29.228 1.00 75.62 149 ILE A N 1
ATOM 1253 C CA . ILE A 1 149 ? 14.454 -3.215 29.819 1.00 75.62 149 ILE A CA 1
ATOM 1254 C C . ILE A 1 149 ? 12.947 -3.168 30.082 1.00 75.62 149 ILE A C 1
ATOM 1256 O O . ILE A 1 149 ? 12.547 -2.803 31.177 1.00 75.62 149 ILE A O 1
ATOM 1260 N N . LEU A 1 150 ? 12.122 -3.600 29.125 1.00 66.75 150 LEU A N 1
ATOM 1261 C CA . LEU A 1 150 ? 10.674 -3.730 29.284 1.00 66.75 150 LEU A CA 1
ATOM 1262 C C . LEU A 1 150 ? 10.317 -4.737 30.374 1.00 66.75 150 LEU A C 1
ATOM 1264 O O . LEU A 1 150 ? 9.388 -4.488 31.117 1.00 66.75 150 LEU A O 1
ATOM 1268 N N . GLU A 1 151 ? 11.032 -5.850 30.500 1.00 72.12 151 GLU A N 1
ATOM 1269 C CA . GLU A 1 151 ? 10.795 -6.883 31.509 1.00 72.12 151 GLU A CA 1
ATOM 1270 C C . GLU A 1 151 ? 11.248 -6.409 32.893 1.00 72.12 151 GLU A C 1
ATOM 1272 O O . GLU A 1 151 ? 10.524 -6.615 33.854 1.00 72.12 151 GLU A O 1
ATOM 1277 N N . GLU A 1 152 ? 12.363 -5.678 33.004 1.00 76.06 152 GLU A N 1
ATOM 1278 C CA . GLU A 1 152 ? 12.785 -4.994 34.235 1.00 76.06 152 GLU A CA 1
ATOM 1279 C C . GLU A 1 152 ? 11.824 -3.858 34.619 1.00 76.06 152 GLU A C 1
ATOM 1281 O O . GLU A 1 152 ? 11.561 -3.643 35.803 1.00 76.06 152 GLU A O 1
ATOM 1286 N N . GLU A 1 153 ? 11.273 -3.140 33.640 1.00 70.94 153 GLU A N 1
ATOM 1287 C CA . GLU A 1 153 ? 10.295 -2.071 33.838 1.00 70.94 153 GLU A CA 1
ATOM 1288 C C . GLU A 1 153 ? 8.914 -2.641 34.171 1.00 70.94 153 GLU A C 1
ATOM 1290 O O . GLU A 1 153 ? 8.263 -2.130 35.074 1.00 70.94 153 GLU A O 1
ATOM 1295 N N . ILE A 1 154 ? 8.517 -3.768 33.574 1.00 66.44 154 ILE A N 1
ATOM 1296 C CA . ILE A 1 154 ? 7.346 -4.565 33.956 1.00 66.44 154 ILE A CA 1
ATOM 1297 C C . ILE A 1 154 ? 7.553 -5.177 35.338 1.00 66.44 154 ILE A C 1
ATOM 1299 O O . ILE A 1 154 ? 6.610 -5.167 36.112 1.00 66.44 154 ILE A O 1
ATOM 1303 N N . ASP A 1 155 ? 8.743 -5.652 35.708 1.00 71.25 155 ASP A N 1
ATOM 1304 C CA . ASP A 1 155 ? 9.054 -6.165 37.052 1.00 71.25 155 ASP A CA 1
ATOM 1305 C C . ASP A 1 155 ? 9.033 -5.052 38.102 1.00 71.25 155 ASP A C 1
ATOM 1307 O O . ASP A 1 155 ? 8.643 -5.259 39.255 1.00 71.25 155 ASP A O 1
ATOM 1311 N N . LYS A 1 156 ? 9.444 -3.844 37.717 1.00 70.56 156 LYS A N 1
ATOM 1312 C CA . LYS A 1 156 ? 9.381 -2.655 38.564 1.00 70.56 156 LYS A CA 1
ATOM 1313 C C . LYS A 1 156 ? 7.945 -2.159 38.696 1.00 70.56 156 LYS A C 1
ATOM 1315 O O . LYS A 1 156 ? 7.501 -1.929 39.817 1.00 70.56 156 LYS A O 1
ATOM 1320 N N . ILE A 1 157 ? 7.195 -2.123 37.595 1.00 60.09 157 ILE A N 1
ATOM 1321 C CA . ILE A 1 157 ? 5.762 -1.831 37.564 1.00 60.09 157 ILE A CA 1
ATOM 1322 C C . ILE A 1 157 ? 4.993 -2.905 38.321 1.00 60.09 157 ILE A C 1
ATOM 1324 O O . ILE A 1 157 ? 4.108 -2.524 39.060 1.00 60.09 157 ILE A O 1
ATOM 1328 N N . THR A 1 158 ? 5.319 -4.199 38.240 1.00 56.28 158 THR A N 1
ATOM 1329 C CA . THR A 1 158 ? 4.669 -5.297 38.992 1.00 56.28 158 THR A CA 1
ATOM 1330 C C . THR A 1 158 ? 5.118 -5.377 40.440 1.00 56.28 158 THR A C 1
ATOM 1332 O O . THR A 1 158 ? 4.365 -5.876 41.264 1.00 56.28 158 THR A O 1
ATOM 1335 N N . LYS A 1 159 ? 6.281 -4.841 40.826 1.00 60.91 159 LYS A N 1
ATOM 1336 C CA . LYS A 1 159 ? 6.624 -4.618 42.243 1.00 60.91 159 LYS A CA 1
ATOM 1337 C C . LYS A 1 159 ? 5.917 -3.389 42.815 1.00 60.91 159 LYS A C 1
ATOM 1339 O O . LYS A 1 159 ? 5.418 -3.454 43.935 1.00 60.91 159 LYS A O 1
ATOM 1344 N N . GLU A 1 160 ? 5.810 -2.306 42.049 1.00 54.12 160 GLU A N 1
ATOM 1345 C CA . GLU A 1 160 ? 5.036 -1.109 42.407 1.00 54.12 160 GLU A CA 1
ATOM 1346 C C . GLU A 1 160 ? 3.524 -1.375 42.375 1.00 54.12 160 GLU A C 1
ATOM 1348 O O . GLU A 1 160 ? 2.787 -0.854 43.213 1.00 54.12 160 GLU A O 1
ATOM 1353 N N . SER A 1 161 ? 3.066 -2.248 41.475 1.00 46.53 161 SER A N 1
ATOM 1354 C CA . SER A 1 161 ? 1.691 -2.725 41.426 1.00 46.53 161 SER A CA 1
ATOM 1355 C C . SER A 1 161 ? 1.437 -3.874 42.378 1.00 46.53 161 SER A C 1
ATOM 1357 O O . SER A 1 161 ? 0.377 -3.836 42.944 1.00 46.53 161 SER A O 1
ATOM 1359 N N . LYS A 1 162 ? 2.379 -4.734 42.787 1.00 44.59 162 LYS A N 1
ATOM 1360 C CA . LYS A 1 162 ? 2.187 -5.600 43.977 1.00 44.59 162 LYS A CA 1
ATOM 1361 C C . LYS A 1 162 ? 2.048 -4.810 45.272 1.00 44.59 162 LYS A C 1
ATOM 1363 O O . LYS A 1 162 ? 1.332 -5.235 46.171 1.00 44.59 162 LYS A O 1
ATOM 1368 N N . HIS A 1 163 ? 2.664 -3.631 45.351 1.00 44.53 163 HIS A N 1
ATOM 1369 C CA . HIS A 1 163 ? 2.421 -2.698 46.450 1.00 44.53 163 HIS A CA 1
ATOM 1370 C C . HIS A 1 163 ? 1.090 -1.921 46.314 1.00 44.53 163 HIS A C 1
ATOM 1372 O O . HIS A 1 163 ? 0.643 -1.333 47.298 1.00 44.53 163 HIS A O 1
ATOM 1378 N N . LYS A 1 164 ? 0.438 -1.959 45.136 1.00 42.62 164 LYS A N 1
ATOM 1379 C CA . LYS A 1 164 ? -0.915 -1.430 44.846 1.00 42.62 164 LYS A CA 1
ATOM 1380 C C . LYS A 1 164 ? -1.981 -2.512 44.556 1.00 42.62 164 LYS A C 1
ATOM 1382 O O . LYS A 1 164 ? -3.147 -2.171 44.399 1.00 42.62 164 LYS A O 1
ATOM 1387 N N . GLU A 1 165 ? -1.653 -3.799 44.496 1.00 38.03 165 GLU A N 1
ATOM 1388 C CA . GLU A 1 165 ? -2.529 -4.898 44.036 1.00 38.03 165 GLU A CA 1
ATOM 1389 C C . GLU A 1 165 ? -3.323 -5.509 45.186 1.00 38.03 165 GLU A C 1
ATOM 1391 O O . GLU A 1 165 ? -4.275 -6.242 44.936 1.00 38.03 165 GLU A O 1
ATOM 1396 N N . ASP A 1 166 ? -3.051 -5.094 46.423 1.00 42.88 166 ASP A N 1
ATOM 1397 C CA . ASP A 1 166 ? -4.069 -5.126 47.474 1.00 42.88 166 ASP A CA 1
ATOM 1398 C C . ASP A 1 166 ? -5.174 -4.069 47.243 1.00 42.88 166 ASP A C 1
ATOM 1400 O O . ASP A 1 166 ? -6.174 -4.069 47.956 1.00 42.88 166 ASP A O 1
ATOM 1404 N N . SER A 1 167 ? -5.055 -3.187 46.234 1.00 42.94 167 SER A N 1
ATOM 1405 C CA . SER A 1 167 ? -6.031 -2.114 45.971 1.00 42.94 167 SER A CA 1
ATOM 1406 C C . SER A 1 167 ? -6.623 -2.015 44.555 1.00 42.94 167 SER A C 1
ATOM 1408 O O . SER A 1 167 ? -7.511 -1.187 44.367 1.00 42.94 167 SER A O 1
ATOM 1410 N N . THR A 1 168 ? -6.249 -2.846 43.568 1.00 42.09 168 THR A N 1
ATOM 1411 C CA . THR A 1 168 ? -6.790 -2.666 42.197 1.00 42.09 168 THR A CA 1
ATOM 1412 C C . THR A 1 168 ? -7.053 -3.959 41.409 1.00 42.09 168 THR A C 1
ATOM 1414 O O . THR A 1 168 ? -6.535 -4.166 40.318 1.00 42.09 168 THR A O 1
ATOM 1417 N N . LYS A 1 169 ? -7.953 -4.815 41.911 1.00 40.88 169 LYS A N 1
ATOM 1418 C CA . LYS A 1 169 ? -8.803 -5.671 41.056 1.00 40.88 169 LYS A CA 1
ATOM 1419 C C . LYS A 1 169 ? -10.170 -5.011 40.900 1.00 40.88 169 LYS A C 1
ATOM 1421 O O . LYS A 1 169 ? -11.088 -5.333 41.642 1.00 40.88 169 LYS A O 1
ATOM 1426 N N . GLN A 1 170 ? -10.271 -4.082 39.955 1.00 42.38 170 GLN A N 1
ATOM 1427 C CA . GLN A 1 170 ? -11.516 -3.592 39.352 1.00 42.38 170 GLN A CA 1
ATOM 1428 C C . GLN A 1 170 ? -11.104 -2.670 38.196 1.00 42.38 170 GLN A C 1
ATOM 1430 O O . GLN A 1 170 ? -10.952 -1.465 38.370 1.00 42.38 170 GLN A O 1
ATOM 1435 N N . ALA A 1 171 ? -10.860 -3.239 37.012 1.00 52.25 171 ALA A N 1
ATOM 1436 C CA . ALA A 1 171 ? -11.037 -2.455 35.796 1.00 52.25 171 ALA A CA 1
ATOM 1437 C C . ALA A 1 171 ? -12.516 -2.054 35.796 1.00 52.25 171 ALA A C 1
ATOM 1439 O O . ALA A 1 171 ? -13.383 -2.929 35.800 1.00 52.25 171 ALA A O 1
ATOM 1440 N N . GLN A 1 172 ? -12.796 -0.761 35.945 1.00 57.53 172 GLN A N 1
ATOM 1441 C CA . GLN A 1 172 ? -14.160 -0.252 35.899 1.00 57.53 172 GLN A CA 1
ATOM 1442 C C . GLN A 1 172 ? -14.691 -0.515 34.492 1.00 57.53 172 GLN A C 1
ATOM 1444 O O . GLN A 1 172 ? -14.297 0.153 33.538 1.00 57.53 172 GLN A O 1
ATOM 1449 N N . ILE A 1 173 ? -15.525 -1.548 34.380 1.00 66.56 173 ILE A N 1
ATOM 1450 C CA . ILE A 1 173 ? -16.410 -1.744 33.239 1.00 66.56 173 ILE A CA 1
ATOM 1451 C C . ILE A 1 173 ? -17.234 -0.465 33.158 1.00 66.56 173 ILE A C 1
ATOM 1453 O O . ILE A 1 173 ? -17.864 -0.081 34.145 1.00 66.56 173 ILE A O 1
ATOM 1457 N N . VAL A 1 174 ? -17.144 0.213 32.022 1.00 76.69 174 VAL A N 1
ATOM 1458 C CA . VAL A 1 174 ? -17.914 1.429 31.773 1.00 76.69 174 VAL A CA 1
ATOM 1459 C C . VAL A 1 174 ? -19.388 1.036 31.761 1.00 76.69 174 VAL A C 1
ATOM 1461 O O . VAL A 1 174 ? -19.734 0.021 31.149 1.00 76.69 174 VAL A O 1
ATOM 1464 N N . SER A 1 175 ? -20.240 1.768 32.483 1.00 81.81 175 SER A N 1
ATOM 1465 C CA . SER A 1 175 ? -21.661 1.410 32.540 1.00 81.81 175 SER A CA 1
ATOM 1466 C C . SER A 1 175 ? -22.311 1.571 31.163 1.00 81.81 175 SER A C 1
ATOM 1468 O O . SER A 1 175 ? -21.806 2.282 30.292 1.00 81.81 175 SER A O 1
ATOM 1470 N N . GLU A 1 176 ? -23.441 0.901 30.940 1.00 82.56 176 GLU A N 1
ATOM 1471 C CA . GLU A 1 176 ? -24.168 1.035 29.675 1.00 82.56 176 GLU A CA 1
ATOM 1472 C C . GLU A 1 176 ? -24.622 2.484 29.441 1.00 82.56 176 GLU A C 1
ATOM 1474 O O . GLU A 1 176 ? -24.527 2.976 28.321 1.00 82.56 176 GLU A O 1
ATOM 1479 N N . GLU A 1 177 ? -24.980 3.214 30.506 1.00 86.94 177 GLU A N 1
ATOM 1480 C CA . GLU A 1 177 ? -25.332 4.633 30.393 1.00 86.94 177 GLU A CA 1
ATOM 1481 C C . GLU A 1 177 ? -24.137 5.508 29.990 1.00 86.94 177 GLU A C 1
ATOM 1483 O O . GLU A 1 177 ? -24.292 6.443 29.206 1.00 86.94 177 GLU A O 1
ATOM 1488 N N . GLU A 1 178 ? -22.940 5.217 30.506 1.00 87.75 178 GLU A N 1
ATOM 1489 C CA . GLU A 1 178 ? -21.715 5.934 30.137 1.00 87.75 178 GLU A CA 1
ATOM 1490 C C . GLU A 1 178 ? -21.312 5.650 28.682 1.00 87.75 178 GLU A C 1
ATOM 1492 O O . GLU A 1 178 ? -20.859 6.555 27.978 1.00 87.75 178 GLU A O 1
ATOM 1497 N N . PHE A 1 179 ? -21.510 4.415 28.211 1.00 90.56 179 PHE A N 1
ATOM 1498 C CA . PHE A 1 179 ? -21.301 4.053 26.809 1.00 90.56 179 P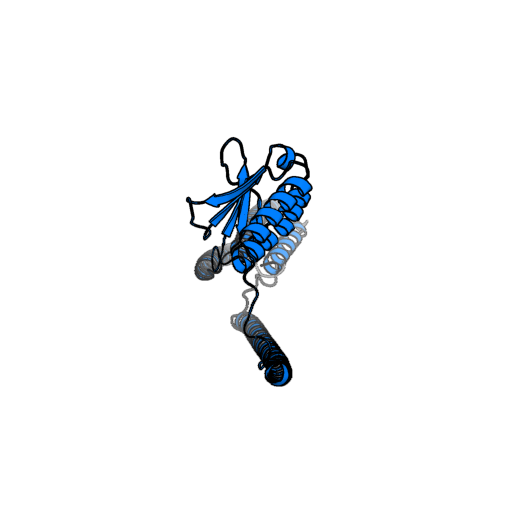HE A CA 1
ATOM 1499 C C . PHE A 1 179 ? -22.271 4.789 25.884 1.00 90.56 179 PHE A C 1
ATOM 1501 O O . PHE A 1 179 ? -21.838 5.431 24.926 1.00 90.56 179 PHE A O 1
ATOM 1508 N N . ASP A 1 180 ? -23.565 4.740 26.190 1.00 90.06 180 ASP A N 1
ATOM 1509 C CA . ASP A 1 180 ? -24.593 5.387 25.379 1.00 90.06 180 ASP A CA 1
ATOM 1510 C C . ASP A 1 180 ? -24.415 6.912 25.367 1.00 90.06 180 ASP A C 1
ATOM 1512 O O . ASP A 1 180 ? -24.531 7.541 24.314 1.00 90.06 180 ASP A O 1
ATOM 1516 N N . SER A 1 181 ? -24.060 7.516 26.508 1.00 93.00 181 SER A N 1
ATOM 1517 C CA . SER A 1 181 ? -23.728 8.944 26.584 1.00 93.00 181 SER A CA 1
ATOM 1518 C C . SER A 1 181 ? -22.547 9.294 25.684 1.00 93.00 181 SER A C 1
ATOM 1520 O O . SER A 1 181 ? -22.622 10.263 24.938 1.00 93.00 181 SER A O 1
ATOM 1522 N N . TRP A 1 182 ? -21.478 8.497 25.707 1.00 94.12 182 TRP A N 1
ATOM 1523 C CA . TRP A 1 182 ? -20.297 8.753 24.885 1.00 94.12 182 TRP A CA 1
ATOM 1524 C C . TRP A 1 182 ? -20.587 8.633 23.385 1.00 94.12 182 TRP A C 1
ATOM 1526 O O . TRP A 1 182 ? -20.105 9.444 22.595 1.00 94.12 182 TRP A O 1
ATOM 1536 N N . ILE A 1 183 ? -21.390 7.644 22.978 1.00 91.62 183 ILE A N 1
ATOM 1537 C CA . ILE A 1 183 ? -21.811 7.494 21.579 1.00 91.62 183 ILE A CA 1
ATOM 1538 C C . ILE A 1 183 ? -22.648 8.696 21.137 1.00 91.62 183 ILE A C 1
ATOM 1540 O O . ILE A 1 183 ? -22.429 9.217 20.043 1.00 91.62 183 ILE A O 1
ATOM 1544 N N . ASN A 1 184 ? -23.569 9.162 21.982 1.00 92.19 184 ASN A N 1
ATOM 1545 C CA . ASN A 1 184 ? -24.362 10.354 21.692 1.00 92.19 184 ASN A CA 1
ATOM 1546 C C . ASN A 1 184 ? -23.476 11.600 21.581 1.00 92.19 184 ASN A C 1
ATOM 1548 O O . ASN A 1 184 ? -23.591 12.326 20.597 1.00 92.19 184 ASN A O 1
ATOM 1552 N N . ASP A 1 185 ? -22.528 11.792 22.501 1.00 91.56 185 ASP A N 1
ATOM 1553 C CA . ASP A 1 185 ? -21.564 12.895 22.440 1.00 91.56 185 ASP A CA 1
ATOM 1554 C C . ASP A 1 185 ? -20.727 12.841 21.152 1.00 91.56 185 ASP A C 1
ATOM 1556 O O . ASP A 1 185 ? -20.488 13.868 20.516 1.00 91.56 185 ASP A O 1
ATOM 1560 N N . LEU A 1 186 ? -20.298 11.650 20.721 1.00 91.31 186 LEU A N 1
ATOM 1561 C CA . LEU A 1 186 ? -19.563 11.456 19.468 1.00 91.31 186 LEU A CA 1
ATOM 1562 C C . LEU A 1 186 ? -20.406 11.831 18.239 1.00 91.31 186 LEU A C 1
ATOM 1564 O O . LEU A 1 186 ? -19.892 12.440 17.301 1.00 91.31 186 LEU A O 1
ATOM 1568 N N . ILE A 1 187 ? -21.690 11.468 18.231 1.00 90.56 187 ILE A N 1
ATOM 1569 C CA . ILE A 1 187 ? -22.624 11.811 17.150 1.00 90.56 187 ILE A CA 1
ATOM 1570 C C . ILE A 1 187 ? -22.877 13.325 17.129 1.00 90.56 187 ILE A C 1
ATOM 1572 O O . ILE A 1 187 ? -22.829 13.941 16.064 1.00 90.56 187 ILE A O 1
ATOM 1576 N N . GLU A 1 188 ? -23.086 13.944 18.292 1.00 88.00 188 GLU A N 1
ATOM 1577 C CA . GLU A 1 188 ? -23.331 15.385 18.416 1.00 88.00 188 GLU A CA 1
ATOM 1578 C C . GLU A 1 188 ? -22.105 16.226 18.034 1.00 88.00 188 GLU A C 1
ATOM 1580 O O . GLU A 1 188 ? -22.227 17.213 17.309 1.00 88.00 188 GLU A O 1
ATOM 1585 N N . THR A 1 189 ? -20.913 15.824 18.482 1.00 86.31 189 THR A N 1
ATOM 1586 C CA . THR A 1 189 ? -19.644 16.500 18.156 1.00 86.31 189 THR A CA 1
ATOM 1587 C C . THR A 1 189 ? -19.131 16.185 16.754 1.00 86.31 189 THR A C 1
ATOM 1589 O O . THR A 1 189 ? -18.263 16.892 16.246 1.00 86.31 189 THR A O 1
ATOM 1592 N N . GLY A 1 190 ? -19.681 15.163 16.097 1.00 78.56 190 GLY A N 1
ATOM 1593 C CA . GLY A 1 190 ? -19.338 14.766 14.735 1.00 78.56 190 GLY A CA 1
ATOM 1594 C C . GLY A 1 190 ? -19.816 15.727 13.641 1.00 78.56 190 GLY A C 1
ATOM 1595 O O . GLY A 1 190 ? -19.773 15.343 12.474 1.00 78.56 190 GLY A O 1
ATOM 1596 N N . ASP A 1 191 ? -20.299 16.928 13.988 1.00 79.38 191 ASP A N 1
ATOM 1597 C CA . ASP A 1 191 ? -20.770 17.986 13.077 1.00 79.38 191 ASP A CA 1
ATOM 1598 C C . ASP A 1 191 ? -21.781 17.496 12.015 1.00 79.38 191 ASP A C 1
ATOM 1600 O O . ASP A 1 191 ? -21.837 18.009 10.902 1.00 79.38 191 ASP A O 1
ATOM 1604 N N . GLY A 1 192 ? -22.584 16.473 12.330 1.00 82.38 192 GLY A N 1
ATOM 1605 C CA . GLY A 1 192 ? -23.542 15.875 11.388 1.00 82.38 192 GLY A CA 1
ATOM 1606 C C . GLY A 1 192 ? -22.918 14.951 10.332 1.00 82.38 192 GLY A C 1
ATOM 1607 O O . GLY A 1 192 ? -23.618 14.454 9.443 1.00 82.38 192 GLY A O 1
ATOM 1608 N N . ILE A 1 193 ? -21.614 14.677 10.423 1.00 91.00 193 ILE A N 1
ATOM 1609 C CA . ILE A 1 193 ? -20.935 13.681 9.593 1.00 91.00 193 ILE A CA 1
ATOM 1610 C C . ILE A 1 193 ? -21.243 12.276 10.098 1.00 91.00 193 ILE A C 1
ATOM 1612 O O . ILE A 1 193 ? -21.583 11.429 9.282 1.00 91.00 193 ILE A O 1
ATOM 1616 N N . ILE A 1 194 ? -21.140 12.014 11.402 1.00 93.38 194 ILE A N 1
ATOM 1617 C CA . ILE A 1 194 ? -21.508 10.723 12.001 1.00 93.38 194 ILE A CA 1
ATOM 1618 C C . ILE A 1 194 ? -22.993 10.776 12.350 1.00 93.38 194 ILE A C 1
ATOM 1620 O O . ILE A 1 194 ? -23.413 11.667 13.081 1.00 93.38 194 ILE A O 1
ATOM 1624 N N . THR A 1 195 ? -23.788 9.841 11.833 1.00 92.88 195 THR A N 1
ATOM 1625 C CA . THR A 1 195 ? -25.242 9.828 12.063 1.00 92.88 195 THR A CA 1
ATOM 1626 C C . THR A 1 195 ? -25.684 8.725 13.011 1.00 92.88 195 THR A C 1
ATOM 1628 O O . THR A 1 195 ? -26.658 8.901 13.738 1.00 92.88 195 THR A O 1
ATOM 1631 N N . SER A 1 196 ? -24.977 7.594 13.041 1.00 93.31 196 SER A N 1
ATOM 1632 C CA . SER A 1 196 ? -25.220 6.539 14.027 1.00 93.31 196 SER A CA 1
ATOM 1633 C C . SER A 1 196 ? -24.025 5.603 14.187 1.00 93.31 196 SER A C 1
ATOM 1635 O O . SER A 1 196 ? -23.201 5.451 13.283 1.00 93.31 196 SER A O 1
ATOM 1637 N N . VAL A 1 197 ? -23.948 4.958 15.351 1.00 94.25 197 VAL A N 1
ATOM 1638 C CA . VAL A 1 197 ? -22.969 3.914 15.668 1.00 94.25 197 VAL A CA 1
ATOM 1639 C C . VAL A 1 197 ? -23.715 2.738 16.277 1.00 94.25 197 VAL A C 1
ATOM 1641 O O . VAL A 1 197 ? -24.545 2.923 17.164 1.00 94.25 197 VAL A O 1
ATOM 1644 N N . GLY A 1 198 ? -23.436 1.526 15.809 1.00 93.56 198 GLY A N 1
ATOM 1645 C CA . GLY A 1 198 ? -24.113 0.343 16.324 1.00 93.56 198 GLY A CA 1
ATOM 1646 C C . GLY A 1 198 ? -23.488 -0.973 15.877 1.00 93.56 198 GLY A C 1
ATOM 1647 O O . GLY A 1 198 ? -22.561 -0.986 15.064 1.00 93.56 198 GLY A O 1
ATOM 1648 N N . PRO A 1 199 ? -23.988 -2.099 16.402 1.00 93.00 199 PRO A N 1
ATOM 1649 C CA . PRO A 1 199 ? -23.496 -3.416 16.037 1.00 93.00 199 PRO A CA 1
ATOM 1650 C C . PRO A 1 199 ? -23.942 -3.795 14.616 1.00 93.00 199 PRO A C 1
ATOM 1652 O O . PRO A 1 199 ? -24.942 -3.294 14.098 1.00 93.00 199 PRO A O 1
ATOM 1655 N N . ASN A 1 200 ? -23.198 -4.686 13.961 1.00 85.38 200 ASN A N 1
ATOM 1656 C CA . ASN A 1 200 ? -23.536 -5.151 12.614 1.00 85.38 200 ASN A CA 1
ATOM 1657 C C . ASN A 1 200 ? -24.746 -6.090 12.588 1.00 85.38 200 ASN A C 1
ATOM 1659 O O . ASN A 1 200 ? -25.517 -6.084 11.630 1.00 85.38 200 ASN A O 1
ATOM 1663 N N . VAL A 1 201 ? -24.905 -6.884 13.642 1.00 83.81 201 VAL A N 1
ATOM 1664 C CA . VAL A 1 201 ? -26.086 -7.708 13.904 1.00 83.81 201 VAL A CA 1
ATOM 1665 C C . VAL A 1 201 ? -26.586 -7.338 15.294 1.00 83.81 201 VAL A C 1
ATOM 1667 O O . VAL A 1 201 ? -25.788 -7.010 16.162 1.00 83.81 201 VAL A O 1
ATOM 1670 N N . GLU A 1 202 ? -27.898 -7.347 15.514 1.00 81.69 202 GLU A N 1
ATOM 1671 C CA . GLU A 1 202 ? -28.492 -6.970 16.799 1.00 81.69 202 GLU A CA 1
ATOM 1672 C C . GLU A 1 202 ? -27.816 -7.707 17.973 1.00 81.69 202 GLU A C 1
ATOM 1674 O O . GLU A 1 202 ? -27.846 -8.934 18.055 1.00 81.69 202 GLU A O 1
ATOM 1679 N N . GLY A 1 203 ? -27.161 -6.944 18.853 1.00 76.62 203 GLY A N 1
ATOM 1680 C CA . GLY A 1 203 ? -26.433 -7.461 20.017 1.00 76.62 203 GLY A CA 1
ATOM 1681 C C . GLY A 1 203 ? -25.013 -7.986 19.757 1.00 76.62 203 GLY A C 1
ATOM 1682 O O . GLY A 1 203 ? -24.315 -8.268 20.727 1.00 76.62 203 GLY A O 1
ATOM 1683 N N . ASP A 1 204 ? -24.559 -8.077 18.505 1.00 86.94 204 ASP A N 1
ATOM 1684 C CA . ASP A 1 204 ? -23.223 -8.565 18.142 1.00 86.94 204 ASP A CA 1
ATOM 1685 C C . ASP A 1 204 ? -22.274 -7.419 17.766 1.00 86.94 204 ASP A C 1
ATOM 1687 O O . ASP A 1 204 ? -22.321 -6.849 16.669 1.00 86.94 204 ASP A O 1
ATOM 1691 N N . TRP A 1 205 ? -21.386 -7.104 18.705 1.00 92.69 205 TRP A N 1
ATOM 1692 C CA . TRP A 1 205 ? -20.412 -6.026 18.596 1.00 92.69 205 TRP A CA 1
ATOM 1693 C C . TRP A 1 205 ? -19.044 -6.484 18.074 1.00 92.69 205 TRP A C 1
ATOM 1695 O O . TRP A 1 205 ? -18.114 -5.690 18.129 1.00 92.69 205 TRP A O 1
ATOM 1705 N N . GLU A 1 206 ? -18.884 -7.702 17.535 1.00 91.44 206 GLU A N 1
ATOM 1706 C CA . GLU A 1 206 ? -17.628 -8.104 16.866 1.00 91.44 206 GLU A CA 1
ATOM 1707 C C . GLU A 1 206 ? -17.322 -7.242 15.627 1.00 91.44 206 GLU A C 1
ATOM 1709 O O . GLU A 1 206 ? -16.166 -7.064 15.229 1.00 91.44 206 GLU A O 1
ATOM 1714 N N . VAL A 1 207 ? -18.368 -6.679 15.020 1.00 92.19 207 VAL A N 1
ATOM 1715 C CA . VAL A 1 207 ? -18.272 -5.662 13.974 1.00 92.19 207 VAL A CA 1
ATOM 1716 C C . VAL A 1 207 ? -19.155 -4.483 14.364 1.00 92.19 207 VAL A C 1
ATOM 1718 O O . VAL A 1 207 ? -20.363 -4.629 14.541 1.00 92.19 207 VAL A O 1
ATOM 1721 N N . THR A 1 208 ? -18.561 -3.299 14.470 1.00 95.06 208 THR A N 1
ATOM 1722 C CA . THR A 1 208 ? -19.261 -2.047 14.769 1.00 95.06 208 THR A CA 1
ATOM 1723 C C . THR A 1 208 ? -19.381 -1.211 13.502 1.00 95.06 208 THR A C 1
ATOM 1725 O O . THR A 1 208 ? -18.385 -0.831 12.892 1.00 95.06 208 THR A O 1
ATOM 1728 N N . ASN A 1 209 ? -20.609 -0.918 13.093 1.00 95.31 209 ASN A N 1
ATOM 1729 C CA . ASN A 1 209 ? -20.896 -0.043 11.968 1.00 95.31 209 ASN A CA 1
ATOM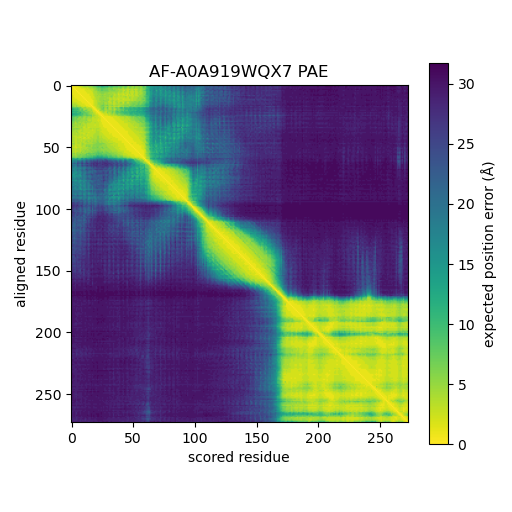 1730 C C . ASN A 1 209 ? -21.004 1.410 12.445 1.00 95.31 209 ASN A C 1
ATOM 1732 O O . ASN A 1 209 ? -21.700 1.708 13.414 1.00 95.31 209 ASN A O 1
ATOM 1736 N N . VAL A 1 210 ? -20.352 2.309 11.715 1.00 95.75 210 VAL A N 1
ATOM 1737 C CA . VAL A 1 210 ? -20.454 3.761 11.871 1.00 95.75 210 VAL A CA 1
ATOM 1738 C C . VAL A 1 210 ? -21.071 4.317 10.602 1.00 95.75 210 VAL A C 1
ATOM 1740 O O . VAL A 1 210 ? -20.457 4.268 9.536 1.00 95.75 210 VAL A O 1
ATOM 1743 N N . PHE A 1 211 ? -22.288 4.831 10.689 1.00 94.94 211 PHE A N 1
ATOM 1744 C CA . PHE A 1 211 ? -22.956 5.442 9.551 1.00 94.94 211 PHE A CA 1
ATOM 1745 C C . PHE A 1 211 ? -22.584 6.911 9.451 1.00 94.94 211 PHE A C 1
ATOM 1747 O O . PHE A 1 211 ? -22.598 7.640 10.445 1.00 94.94 211 PHE A O 1
ATOM 1754 N N . VAL A 1 212 ? -22.241 7.331 8.236 1.00 95.00 212 VAL A N 1
ATOM 1755 C CA . VAL A 1 212 ? -21.883 8.712 7.934 1.00 95.00 212 VAL A CA 1
ATOM 1756 C C . VAL A 1 212 ? -22.788 9.323 6.870 1.00 95.00 212 VAL A C 1
ATOM 1758 O O . VAL A 1 212 ? -23.257 8.647 5.946 1.00 95.00 212 VAL A O 1
ATOM 1761 N N . SER A 1 213 ? -23.008 10.628 6.995 1.00 94.12 213 SER A N 1
ATOM 1762 C CA . SER A 1 213 ? -23.827 11.428 6.092 1.00 94.12 213 SER A CA 1
ATOM 1763 C C . SER A 1 213 ? -23.090 11.753 4.786 1.00 94.12 213 SER A C 1
ATOM 1765 O O . SER A 1 213 ? -21.920 11.422 4.577 1.00 94.12 213 SER A O 1
ATOM 1767 N N . SER A 1 214 ? -23.773 12.432 3.854 1.00 91.62 214 SER A N 1
ATOM 1768 C CA . SER A 1 214 ? -23.145 12.871 2.594 1.00 91.62 214 SER A CA 1
ATOM 1769 C C . SER A 1 214 ? -22.018 13.878 2.801 1.00 91.62 214 SER A C 1
ATOM 1771 O O . SER A 1 214 ? -21.192 14.050 1.905 1.00 91.62 214 SER A O 1
ATOM 1773 N N . GLU A 1 215 ? -21.984 14.544 3.954 1.00 90.38 215 GLU A N 1
ATOM 1774 C CA . GLU A 1 215 ? -20.986 15.566 4.259 1.00 90.38 215 GLU A CA 1
ATOM 1775 C C . GLU A 1 215 ? -19.585 14.977 4.407 1.00 90.38 215 GLU A C 1
ATOM 1777 O O . GLU A 1 215 ? -18.605 15.660 4.111 1.00 90.38 215 GLU A O 1
ATOM 1782 N N . PHE A 1 216 ? -19.485 13.677 4.704 1.00 90.25 216 PHE A N 1
ATOM 1783 C CA . PHE A 1 216 ? -18.221 12.945 4.721 1.00 90.25 216 PHE A CA 1
ATOM 1784 C C . PHE A 1 216 ? -17.434 13.058 3.405 1.00 90.25 216 PHE A C 1
ATOM 1786 O O . PHE A 1 216 ? -16.207 13.036 3.408 1.00 90.25 216 PHE A O 1
ATOM 1793 N N . PHE A 1 217 ? -18.116 13.217 2.266 1.00 87.38 217 PHE A N 1
ATOM 1794 C CA . PHE A 1 217 ? -17.468 13.297 0.952 1.00 87.38 217 PHE A CA 1
ATOM 1795 C C . PHE A 1 217 ? -17.045 14.717 0.547 1.00 87.38 217 PHE A C 1
ATOM 1797 O O . PHE A 1 217 ? -16.445 14.887 -0.516 1.00 87.38 217 PHE A O 1
ATOM 1804 N N . ILE A 1 218 ? -17.366 15.741 1.347 1.00 86.69 218 ILE A N 1
ATOM 1805 C CA . ILE A 1 218 ? -17.008 17.139 1.059 1.00 86.69 218 ILE A CA 1
ATOM 1806 C C . ILE A 1 218 ? -15.503 17.398 1.291 1.00 86.69 218 ILE A C 1
ATOM 1808 O O . ILE A 1 218 ? -14.875 18.028 0.433 1.00 86.69 218 ILE A O 1
ATOM 1812 N N . PRO A 1 219 ? -14.885 16.944 2.404 1.00 86.38 219 PRO A N 1
ATOM 1813 C CA . PRO A 1 219 ? -13.449 17.086 2.634 1.00 86.38 219 PRO A CA 1
ATOM 1814 C C . PRO A 1 219 ? -12.591 16.289 1.639 1.00 86.38 219 PRO A C 1
ATOM 1816 O O . PRO A 1 219 ? -13.055 15.356 0.986 1.00 86.38 219 PRO A O 1
ATOM 1819 N N . SER A 1 220 ? -11.299 16.625 1.555 1.00 89.12 220 SER A N 1
ATOM 1820 C CA . SER A 1 220 ? -10.319 15.841 0.792 1.00 89.12 220 SER A CA 1
ATOM 1821 C C . SER A 1 220 ? -10.134 14.438 1.377 1.00 89.12 220 SER A C 1
ATOM 1823 O O . SER A 1 220 ? -10.330 14.235 2.571 1.00 89.12 220 SER A O 1
ATOM 1825 N N . VAL A 1 221 ? -9.672 13.489 0.553 1.00 90.62 221 VAL A N 1
ATOM 1826 C CA . VAL A 1 221 ? -9.413 12.099 0.980 1.00 90.62 221 VAL A CA 1
ATOM 1827 C C . VAL A 1 221 ? -8.480 12.034 2.195 1.00 90.62 221 VAL A C 1
ATOM 1829 O O . VAL A 1 221 ? -8.746 11.263 3.105 1.00 90.62 221 VAL A O 1
ATOM 1832 N N . ASP A 1 222 ? -7.449 12.881 2.259 1.00 89.19 222 ASP A N 1
ATOM 1833 C CA . ASP A 1 222 ? -6.548 12.932 3.422 1.00 89.19 222 ASP A CA 1
ATOM 1834 C C . ASP A 1 222 ? -7.297 13.301 4.716 1.00 89.19 222 ASP A C 1
ATOM 1836 O O . ASP A 1 222 ? -7.104 12.666 5.742 1.00 89.19 222 ASP A O 1
ATOM 1840 N N . LYS A 1 223 ? -8.237 14.256 4.659 1.00 88.88 223 LYS A N 1
ATOM 1841 C CA . LYS A 1 223 ? -9.053 14.642 5.824 1.00 88.88 223 LYS A CA 1
ATOM 1842 C C . LYS A 1 223 ? -10.075 13.574 6.200 1.00 88.88 223 LYS A C 1
ATOM 1844 O O . LYS A 1 223 ? -10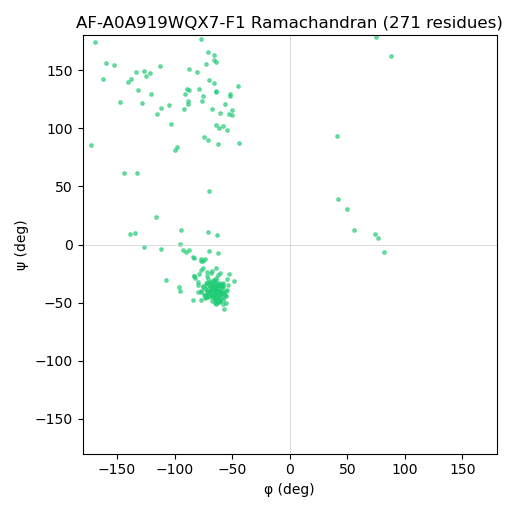.370 13.396 7.375 1.00 88.88 223 LYS A O 1
ATOM 1849 N N . GLN A 1 224 ? -10.629 12.885 5.203 1.00 91.12 224 GLN A N 1
ATOM 1850 C CA . GLN A 1 224 ? -11.497 11.729 5.432 1.00 91.12 224 GLN A CA 1
ATOM 1851 C C . GLN A 1 224 ? -10.726 10.626 6.161 1.00 91.12 224 GLN A C 1
ATOM 1853 O O . GLN A 1 224 ? -11.254 10.043 7.103 1.00 91.12 224 GLN A O 1
ATOM 1858 N N . LEU A 1 225 ? -9.475 10.382 5.753 1.00 93.19 225 LEU A N 1
ATOM 1859 C CA . LEU A 1 225 ? -8.577 9.425 6.390 1.00 93.19 225 LEU A CA 1
ATOM 1860 C C . LEU A 1 225 ? -8.265 9.827 7.838 1.00 93.19 225 LEU A C 1
ATOM 1862 O O . LEU A 1 225 ? -8.463 9.009 8.729 1.00 93.19 225 LEU A O 1
ATOM 1866 N N . ASP A 1 226 ? -7.870 11.081 8.077 1.00 90.94 226 ASP A N 1
ATOM 1867 C CA . ASP A 1 226 ? -7.590 11.597 9.426 1.00 90.94 226 ASP A CA 1
ATOM 1868 C C . ASP A 1 226 ? -8.793 11.400 10.367 1.00 90.94 226 ASP A C 1
ATOM 1870 O O . ASP A 1 226 ? -8.642 11.010 11.525 1.00 90.94 226 ASP A O 1
ATOM 1874 N N . MET A 1 227 ? -10.010 11.624 9.858 1.00 91.31 227 MET A N 1
ATOM 1875 C CA . MET A 1 227 ? -11.239 11.443 10.627 1.00 91.31 227 MET A CA 1
ATOM 1876 C C . MET A 1 227 ? -11.465 9.976 11.010 1.00 91.31 227 MET A C 1
ATOM 1878 O O . MET A 1 227 ? -11.698 9.680 12.181 1.00 91.31 227 MET A O 1
ATOM 1882 N N . VAL A 1 228 ? -11.383 9.044 10.053 1.00 94.19 228 VAL A N 1
ATOM 1883 C CA . VAL A 1 228 ? -11.608 7.614 10.341 1.00 94.19 228 VAL A CA 1
ATOM 1884 C C . VAL A 1 228 ? -10.486 7.014 11.191 1.00 94.19 228 VAL A C 1
ATOM 1886 O O . VAL A 1 228 ? -10.756 6.164 12.037 1.00 94.19 228 VAL A O 1
ATOM 1889 N N . GLU A 1 229 ? -9.248 7.491 11.033 1.00 93.94 229 GLU A N 1
ATOM 1890 C CA . GLU A 1 229 ? -8.100 7.080 11.849 1.00 93.94 229 GLU A CA 1
ATOM 1891 C C . GLU A 1 229 ? -8.162 7.630 13.279 1.00 93.94 229 GLU A C 1
ATOM 1893 O O . GLU A 1 229 ? -7.609 7.007 14.181 1.00 93.94 229 GLU A O 1
ATOM 1898 N N . SER A 1 230 ? -8.877 8.734 13.511 1.00 91.38 230 SER A N 1
ATOM 1899 C CA . SER A 1 230 ? -9.149 9.248 14.858 1.00 91.38 230 SER A CA 1
ATOM 1900 C C . SER A 1 230 ? -10.361 8.578 15.511 1.00 91.38 230 SER A C 1
ATOM 1902 O O . SER A 1 230 ? -10.303 8.184 16.673 1.00 91.38 230 SER A O 1
ATOM 1904 N N . VAL A 1 231 ? -11.479 8.471 14.789 1.00 92.56 231 VAL A N 1
ATOM 1905 C CA . VAL A 1 231 ? -12.763 8.004 15.339 1.00 92.56 231 VAL A CA 1
ATOM 1906 C C . VAL A 1 231 ? -12.785 6.487 15.502 1.00 92.56 231 VAL A C 1
ATOM 1908 O O . VAL A 1 231 ? -13.266 5.976 16.510 1.00 92.56 231 VAL A O 1
ATOM 1911 N N . GLY A 1 232 ? -12.244 5.755 14.529 1.00 93.50 232 GLY A N 1
ATOM 1912 C CA . GLY A 1 232 ? -12.285 4.298 14.503 1.00 93.50 232 GLY A CA 1
ATOM 1913 C C . GLY A 1 232 ? -11.673 3.640 15.747 1.00 93.50 232 GLY A C 1
ATOM 1914 O O . GLY A 1 232 ? -12.368 2.879 16.420 1.00 93.50 232 GLY A O 1
ATOM 1915 N N . PRO A 1 233 ? -10.410 3.944 16.103 1.00 92.62 233 PRO A N 1
ATOM 1916 C CA . PRO A 1 233 ? -9.781 3.401 17.307 1.00 92.62 233 PRO A CA 1
ATOM 1917 C C . PRO A 1 233 ? -10.482 3.817 18.606 1.00 92.62 233 PRO A C 1
ATOM 1919 O O . PRO A 1 233 ? -10.559 3.016 19.532 1.00 92.62 233 PRO A O 1
ATOM 1922 N N . ALA A 1 234 ? -11.032 5.036 18.670 1.00 92.44 234 ALA A N 1
ATOM 1923 C CA . ALA A 1 234 ? -11.753 5.514 19.849 1.00 92.44 234 ALA A CA 1
ATOM 1924 C C . ALA A 1 234 ? -13.043 4.712 20.097 1.00 92.44 234 ALA A C 1
ATOM 1926 O O . ALA A 1 234 ? -13.313 4.305 21.225 1.00 92.44 234 ALA A O 1
ATOM 1927 N N . ILE A 1 235 ? -13.810 4.423 19.037 1.00 93.69 235 ILE A N 1
ATOM 1928 C CA . ILE A 1 235 ? -14.996 3.556 19.126 1.00 93.69 235 ILE A CA 1
ATOM 1929 C C . ILE A 1 235 ? -14.590 2.140 19.533 1.00 93.69 235 ILE A C 1
ATOM 1931 O O . ILE A 1 235 ? -15.239 1.547 20.393 1.00 93.69 235 ILE A O 1
ATOM 1935 N N . GLN A 1 236 ? -13.514 1.607 18.946 1.00 93.19 236 GLN A N 1
ATOM 1936 C CA . GLN A 1 236 ? -13.024 0.274 19.284 1.00 93.19 236 GLN A CA 1
ATOM 1937 C C . GLN A 1 236 ? -12.691 0.163 20.780 1.00 93.19 236 GLN A C 1
ATOM 1939 O O . GLN A 1 236 ? -13.199 -0.736 21.449 1.00 93.19 236 GLN A O 1
ATOM 1944 N N . GLU A 1 237 ? -11.902 1.101 21.316 1.00 91.69 237 GLU A N 1
ATOM 1945 C CA . GLU A 1 237 ? -11.551 1.130 22.740 1.00 91.69 237 GLU A CA 1
ATOM 1946 C C . GLU A 1 237 ? -12.807 1.191 23.618 1.00 91.69 237 GLU A C 1
ATOM 1948 O O . GLU A 1 237 ? -12.911 0.479 24.617 1.00 91.69 237 GLU A O 1
ATOM 1953 N N . MET A 1 238 ? -13.787 2.013 23.244 1.00 91.81 238 MET A N 1
ATOM 1954 C CA . MET A 1 238 ? -14.992 2.200 24.044 1.00 91.81 238 MET A CA 1
ATOM 1955 C C . MET A 1 238 ? -15.888 0.952 24.066 1.00 91.81 238 MET A C 1
ATOM 1957 O O . MET A 1 238 ? -16.407 0.574 25.120 1.00 91.81 238 MET A O 1
ATOM 1961 N N . VAL A 1 239 ? -16.029 0.262 22.930 1.00 91.56 239 VAL A N 1
ATOM 1962 C CA . VAL A 1 239 ? -16.741 -1.025 22.851 1.00 91.56 239 VAL A CA 1
ATOM 1963 C C . VAL A 1 239 ? -16.053 -2.072 23.728 1.00 91.56 239 VAL A C 1
ATOM 1965 O O . VAL A 1 239 ? -16.729 -2.746 24.508 1.00 91.56 239 VAL A O 1
ATOM 1968 N N . GLU A 1 240 ? -14.723 -2.156 23.676 1.00 91.44 240 GLU A N 1
ATOM 1969 C CA . GLU A 1 240 ? -13.941 -3.083 24.502 1.00 91.44 240 GLU A CA 1
ATOM 1970 C C . GLU A 1 240 ? -14.070 -2.765 26.005 1.00 91.44 240 GLU A C 1
ATOM 1972 O O . GLU A 1 240 ? -14.291 -3.661 26.823 1.00 91.44 240 GLU A O 1
ATOM 1977 N N . ARG A 1 241 ? -14.029 -1.481 26.386 1.00 89.44 241 ARG A N 1
ATOM 1978 C CA . ARG A 1 241 ? -14.161 -1.024 27.784 1.00 89.44 241 ARG A CA 1
ATOM 1979 C C . ARG A 1 241 ? -15.564 -1.172 28.368 1.00 89.44 241 ARG A C 1
ATOM 1981 O O . ARG A 1 241 ? -15.698 -1.359 29.578 1.00 89.44 241 ARG A O 1
ATOM 1988 N N . SER A 1 242 ? -16.597 -1.096 27.533 1.00 88.50 242 SER A N 1
ATOM 1989 C CA . SER A 1 242 ? -17.987 -1.348 27.940 1.00 88.50 242 SER A CA 1
ATOM 1990 C C . SER A 1 242 ? -18.290 -2.833 28.170 1.00 88.50 242 SER A C 1
ATOM 1992 O O . SER A 1 242 ? -19.335 -3.181 28.713 1.00 88.50 242 SER A O 1
ATOM 1994 N N . GLY A 1 243 ? -17.395 -3.732 27.743 1.00 86.50 243 GLY A N 1
ATOM 1995 C CA . GLY A 1 243 ? -17.612 -5.175 27.820 1.00 86.50 243 GLY A CA 1
ATOM 1996 C C . GLY A 1 243 ? -18.616 -5.719 26.797 1.00 86.50 243 GLY A C 1
ATOM 1997 O O . GLY A 1 243 ? -18.967 -6.895 26.882 1.00 86.50 243 GLY A O 1
ATOM 1998 N N . LYS A 1 244 ? -19.062 -4.908 25.823 1.00 87.31 244 LYS A N 1
ATOM 1999 C CA . LYS A 1 244 ? -19.957 -5.348 24.735 1.00 87.31 244 LYS A CA 1
ATOM 2000 C C . LYS A 1 244 ? -19.280 -6.353 23.790 1.00 87.31 244 LYS A C 1
ATOM 2002 O O . LYS A 1 244 ? -19.954 -7.233 23.264 1.00 87.31 244 LYS A O 1
ATOM 2007 N N . SER A 1 245 ? -17.961 -6.260 23.610 1.00 90.62 245 SER A N 1
ATOM 2008 C CA . SER A 1 245 ? -17.137 -7.285 22.955 1.00 90.62 245 SER A CA 1
ATOM 2009 C C . SER A 1 245 ? -15.697 -7.231 23.472 1.00 90.62 245 SER A C 1
ATOM 2011 O O . SER A 1 245 ? -15.236 -6.179 23.898 1.00 90.62 245 SER A O 1
ATOM 2013 N N . SER A 1 246 ? -14.956 -8.343 23.415 1.00 85.81 246 SER A N 1
ATOM 2014 C CA . SER A 1 246 ? -13.509 -8.350 23.693 1.00 85.81 246 SER A CA 1
ATOM 2015 C C . SER A 1 246 ? -12.668 -7.765 22.555 1.00 85.81 246 SER A C 1
ATOM 2017 O O . SER A 1 246 ? -11.475 -7.541 22.734 1.00 85.81 246 SER A O 1
ATOM 2019 N N . TYR A 1 247 ? -13.268 -7.607 21.373 1.00 89.25 247 TYR A N 1
ATOM 2020 C CA . TYR A 1 247 ? -12.654 -7.033 20.181 1.00 89.25 247 TYR A CA 1
ATOM 2021 C C . TYR A 1 247 ? -13.742 -6.608 19.190 1.00 89.25 247 TYR A C 1
ATOM 2023 O O . TYR A 1 247 ? -14.734 -7.320 19.024 1.00 89.25 247 TYR A O 1
ATOM 2031 N N . THR A 1 248 ? -13.552 -5.491 18.490 1.00 92.38 248 THR A N 1
ATOM 2032 C CA . THR A 1 248 ? -14.460 -5.079 17.412 1.00 92.38 248 THR A CA 1
ATOM 2033 C C . THR A 1 248 ? -13.722 -4.548 16.189 1.00 92.38 248 THR A C 1
ATOM 2035 O O . THR A 1 248 ? -12.733 -3.824 16.299 1.00 92.38 248 THR A O 1
ATOM 2038 N N . ASN A 1 249 ? -14.239 -4.875 15.004 1.00 92.12 249 ASN A N 1
ATOM 2039 C CA . ASN A 1 249 ? -13.877 -4.208 13.760 1.00 92.12 249 ASN A CA 1
ATOM 2040 C C . ASN A 1 249 ? -14.826 -3.041 13.485 1.00 92.12 249 ASN A C 1
ATOM 2042 O O . ASN A 1 249 ? -16.009 -3.253 13.221 1.00 92.12 249 ASN A O 1
ATOM 2046 N N . VAL A 1 250 ? -14.298 -1.818 13.467 1.00 95.31 250 VAL A N 1
ATOM 2047 C CA . VAL A 1 250 ? -15.089 -0.616 13.177 1.00 95.31 250 VAL A CA 1
ATOM 2048 C C . VAL A 1 250 ? -15.111 -0.345 11.670 1.00 95.31 250 VAL A C 1
ATOM 2050 O O . VAL A 1 250 ? -14.064 -0.165 11.054 1.00 95.31 250 VAL A O 1
ATOM 2053 N N . ILE A 1 251 ? -16.296 -0.314 11.060 1.00 95.44 251 ILE A N 1
ATOM 2054 C CA . ILE A 1 251 ? -16.496 -0.115 9.617 1.00 95.44 251 ILE A CA 1
ATOM 2055 C C . ILE A 1 251 ? -17.356 1.126 9.386 1.00 95.44 251 ILE A C 1
ATOM 2057 O O . ILE A 1 251 ? -18.454 1.234 9.927 1.00 95.44 251 ILE A O 1
ATOM 2061 N N . PHE A 1 252 ? -16.902 2.034 8.522 1.00 95.56 252 PHE A N 1
ATOM 2062 C CA . PHE A 1 252 ? -17.663 3.225 8.147 1.00 95.56 252 PHE A CA 1
ATOM 2063 C C . PHE A 1 252 ? -18.521 2.949 6.914 1.00 95.56 252 PHE A C 1
ATOM 2065 O O . PHE A 1 252 ? -18.024 2.467 5.889 1.00 95.56 252 PHE A O 1
ATOM 2072 N N . ARG A 1 253 ? -19.807 3.286 6.993 1.00 95.69 253 ARG A N 1
ATOM 2073 C CA . ARG A 1 253 ? -20.807 3.051 5.950 1.00 95.69 253 ARG A CA 1
ATOM 2074 C C . ARG A 1 253 ? -21.539 4.325 5.588 1.00 95.69 253 ARG A C 1
ATOM 2076 O O . ARG A 1 253 ? -21.750 5.191 6.428 1.00 95.69 253 ARG A O 1
ATOM 2083 N N . TYR A 1 254 ? -21.961 4.421 4.336 1.00 94.62 254 TYR A N 1
ATOM 2084 C CA . TYR A 1 254 ? -22.836 5.502 3.926 1.00 94.62 254 TYR A CA 1
ATOM 2085 C C . TYR A 1 254 ? -24.256 5.254 4.434 1.00 94.62 254 TYR A C 1
ATOM 2087 O O . TYR A 1 254 ? -24.822 4.202 4.160 1.00 94.62 254 TYR A O 1
ATOM 2095 N N . GLU A 1 255 ? -24.849 6.234 5.111 1.00 91.88 255 GLU A N 1
ATOM 2096 C CA . GLU A 1 255 ? -26.182 6.110 5.718 1.00 91.88 255 GLU A CA 1
ATOM 2097 C C . GLU A 1 255 ? -27.299 5.750 4.721 1.00 91.88 255 GLU A C 1
ATOM 2099 O O . GLU A 1 255 ? -28.257 5.073 5.078 1.00 91.88 255 GLU A O 1
ATOM 2104 N N . LYS A 1 256 ? -27.216 6.205 3.462 1.00 88.06 256 LYS A N 1
ATOM 2105 C CA . LYS A 1 256 ? -28.332 6.038 2.510 1.00 88.06 256 LYS A CA 1
ATOM 2106 C C . LYS A 1 256 ? -28.377 4.685 1.807 1.00 88.06 256 LYS A C 1
ATOM 2108 O O . LYS A 1 256 ? -29.440 4.315 1.314 1.00 88.06 256 LYS A O 1
ATOM 2113 N N . ASP A 1 257 ? -27.236 4.023 1.640 1.00 90.12 257 ASP A N 1
ATOM 2114 C CA . ASP A 1 257 ? -27.123 2.816 0.808 1.00 90.12 257 ASP A CA 1
ATOM 2115 C C . ASP A 1 257 ? -26.241 1.715 1.418 1.00 90.12 257 ASP A C 1
ATOM 2117 O O . ASP A 1 257 ? -25.924 0.740 0.735 1.00 90.12 257 ASP A O 1
ATOM 2121 N N . ASP A 1 258 ? -25.836 1.867 2.682 1.00 88.88 258 ASP A N 1
ATOM 2122 C CA . ASP A 1 258 ? -24.992 0.950 3.459 1.00 88.88 258 ASP A CA 1
ATOM 2123 C C . ASP A 1 258 ? -23.636 0.607 2.829 1.00 88.88 258 ASP A C 1
ATOM 2125 O O . ASP A 1 258 ? -22.933 -0.315 3.277 1.00 88.88 258 ASP A O 1
ATOM 2129 N N . ARG A 1 259 ? -23.224 1.345 1.795 1.00 92.88 259 ARG A N 1
ATOM 2130 C CA . ARG A 1 259 ? -21.954 1.117 1.115 1.00 92.88 259 ARG A CA 1
ATOM 2131 C C . ARG A 1 259 ? -20.804 1.374 2.075 1.00 92.88 259 ARG A C 1
ATOM 2133 O O . ARG A 1 259 ? -20.739 2.421 2.712 1.00 92.88 259 ARG A O 1
ATOM 2140 N N . ILE A 1 260 ? -19.865 0.435 2.127 1.00 94.06 260 ILE A N 1
ATOM 2141 C CA . ILE A 1 260 ? -18.650 0.560 2.935 1.00 94.06 260 ILE A CA 1
ATOM 2142 C C . ILE A 1 260 ? -17.780 1.666 2.343 1.00 94.06 260 ILE A C 1
ATOM 2144 O O . ILE A 1 260 ? -17.302 1.543 1.215 1.00 94.06 260 ILE A O 1
ATOM 2148 N N . ILE A 1 261 ? -17.567 2.720 3.124 1.00 93.69 261 ILE A N 1
ATOM 2149 C CA . ILE A 1 261 ? -16.718 3.853 2.761 1.00 93.69 261 ILE A CA 1
ATOM 2150 C C . ILE A 1 261 ? -15.320 3.672 3.330 1.00 93.69 261 ILE A C 1
ATOM 2152 O O . ILE A 1 261 ? -14.351 3.974 2.643 1.00 93.69 261 ILE A O 1
ATOM 2156 N N . ALA A 1 262 ? -15.198 3.167 4.560 1.00 94.50 262 ALA A N 1
ATOM 2157 C CA . ALA A 1 262 ? -13.896 2.898 5.148 1.00 94.50 262 ALA A CA 1
ATOM 2158 C C . ALA A 1 262 ? -13.877 1.598 5.947 1.00 94.50 262 ALA A C 1
ATOM 2160 O O . ALA A 1 262 ? -14.816 1.287 6.677 1.00 94.50 262 ALA A O 1
ATOM 2161 N N . GLU A 1 263 ? -12.780 0.860 5.815 1.00 93.44 263 GLU A N 1
ATOM 2162 C CA . GLU A 1 263 ? -12.542 -0.401 6.518 1.00 93.44 263 GLU A CA 1
ATOM 2163 C C . GLU A 1 263 ? -11.122 -0.438 7.113 1.00 93.44 263 GLU A C 1
ATOM 2165 O O . GLU A 1 263 ? -10.199 0.153 6.530 1.00 93.44 263 GLU A O 1
ATOM 2170 N N . PRO A 1 264 ? -10.920 -1.123 8.251 1.00 92.06 264 PRO A N 1
ATOM 2171 C CA . PRO A 1 264 ? -9.608 -1.264 8.862 1.00 92.06 264 PRO A CA 1
ATOM 2172 C C . PRO A 1 264 ? -8.713 -2.175 8.009 1.00 92.06 264 PRO A C 1
ATOM 2174 O O . PRO A 1 264 ? -9.152 -3.174 7.435 1.00 92.06 264 PRO A O 1
ATOM 2177 N N . LYS A 1 265 ? -7.426 -1.836 7.909 1.00 89.88 265 LYS A N 1
ATOM 2178 C CA . LYS A 1 265 ? -6.420 -2.667 7.228 1.00 89.88 265 LYS A CA 1
ATOM 2179 C C . LYS A 1 265 ? -5.827 -3.693 8.197 1.00 89.88 265 LYS A C 1
ATOM 2181 O O . LYS A 1 265 ? -5.631 -3.408 9.372 1.00 89.88 265 LYS A O 1
ATOM 2186 N N . LEU A 1 266 ? -5.391 -4.836 7.658 1.00 77.31 266 LEU A N 1
ATOM 2187 C CA . LEU A 1 266 ? -4.711 -5.912 8.406 1.00 77.31 266 LEU A CA 1
ATOM 2188 C C . LEU A 1 266 ? -3.488 -5.457 9.228 1.00 77.31 266 LEU A C 1
ATOM 2190 O O . LEU A 1 266 ? -3.135 -6.117 10.197 1.00 77.31 266 LEU A O 1
ATOM 2194 N N . PHE A 1 267 ? -2.832 -4.360 8.839 1.00 77.81 267 PHE A N 1
ATOM 2195 C CA . PHE A 1 267 ? -1.625 -3.839 9.495 1.00 77.81 267 PHE A CA 1
ATOM 2196 C C . PHE A 1 267 ? -1.837 -2.456 10.130 1.00 77.81 267 PHE A C 1
ATOM 2198 O O . PHE A 1 267 ? -0.878 -1.708 10.307 1.00 77.81 267 PHE A O 1
ATOM 2205 N N . GLY A 1 268 ? -3.087 -2.111 10.452 1.00 78.50 268 GLY A N 1
ATOM 2206 C CA . GLY A 1 268 ? -3.452 -0.819 11.026 1.00 78.50 268 GLY A CA 1
ATOM 2207 C C . GLY A 1 268 ? -3.752 0.266 9.988 1.00 78.50 268 GLY A C 1
ATOM 2208 O O . GLY A 1 268 ? -3.405 0.161 8.805 1.00 78.50 268 GLY A O 1
ATOM 2209 N N . GLY A 1 269 ? -4.434 1.312 10.456 1.00 87.62 269 GLY A N 1
ATOM 2210 C CA . GLY A 1 269 ? -4.981 2.385 9.626 1.00 87.62 269 GLY A CA 1
ATOM 2211 C C . GLY A 1 269 ? -6.230 1.966 8.848 1.00 87.62 269 GLY A C 1
ATOM 2212 O O . GLY A 1 269 ? -6.663 0.811 8.885 1.00 87.62 269 GLY A O 1
ATOM 2213 N N . TYR A 1 270 ? -6.791 2.917 8.105 1.00 92.56 270 TYR A N 1
ATOM 2214 C CA . TYR A 1 270 ? -8.029 2.718 7.349 1.00 92.56 270 TYR A CA 1
ATOM 2215 C C . TYR A 1 270 ? -7.792 2.750 5.840 1.00 92.56 270 TYR A C 1
ATOM 2217 O O . TYR A 1 270 ? -6.826 3.327 5.326 1.00 92.56 270 TYR A O 1
ATOM 2225 N N . LYS A 1 271 ? -8.667 2.077 5.097 1.00 91.69 271 LYS A N 1
ATOM 2226 C CA . LYS A 1 271 ? -8.763 2.162 3.640 1.00 91.69 271 LYS A CA 1
ATOM 2227 C C . LYS A 1 271 ? -10.079 2.840 3.278 1.00 91.69 271 LYS A C 1
ATOM 2229 O O . LYS A 1 271 ? -11.126 2.275 3.563 1.00 91.69 271 LYS A O 1
ATOM 2234 N N . ILE A 1 272 ? -10.004 4.000 2.623 1.00 90.69 272 ILE A N 1
ATOM 2235 C CA . ILE A 1 272 ? -11.162 4.657 1.999 1.00 90.69 272 ILE A CA 1
ATOM 2236 C C . ILE A 1 272 ? -11.464 3.969 0.653 1.00 90.69 272 ILE A C 1
ATOM 2238 O O . ILE A 1 272 ? -10.532 3.700 -0.114 1.00 90.69 272 ILE A O 1
ATOM 2242 N N . ASN A 1 273 ? -12.738 3.666 0.390 1.00 83.62 273 ASN A N 1
ATOM 2243 C CA . ASN A 1 273 ? -13.256 2.982 -0.805 1.00 83.62 273 ASN A CA 1
ATOM 2244 C C . ASN A 1 273 ? -13.955 3.925 -1.792 1.00 83.62 273 ASN A C 1
ATOM 2246 O O . ASN A 1 273 ? -14.622 4.886 -1.352 1.00 83.62 273 ASN A O 1
#

Radius of gyration: 34.92 Å; Cα contacts (8 Å, |Δi|>4): 179; chains: 1; bounding box: 73×37×101 Å

pLDDT: mean 71.6, std 16.97, range [37.88, 95.75]